Protein AF-A0A0V1EDZ5-F1 (afdb_monomer_lite)

Sequence (346 aa):
MLAKIRLAKPMSTDAEKAELGRLPKFALRDDRNITVYAGITNPVQVFNHECRACISGTTLTFSNDGKYFAFCDKKIFVYKCSKWRLHAAFDENEATNLFFSPKNSVLCTFKPYSTAVGVTSVESNLKLWSIVTGKLLCEWVQKNIVSWRPMWTADESIVARLVGSELCFFAPENLDRYVQKLTLPKLSSFSLSPGPAPFHVAVYTASSREKMASARLYNCSLNWPIDIIACKNFQADRVDFHWNKNGTAVLVMAILDVDPQNKSYYGSENLHLMTTCGVACNVPLDREGPIHSVDWHPGSKLFCVVYGYIPSKAALFDLKANRVFDFGCEPRNEVHFNRFGNYILS

Organism: Trichinella pseudospiralis (NCBI:txid6337)

pLDDT: mean 89.2, std 14.9, range [28.64, 98.75]

Structure (mmCIF, N/CA/C/O backbone):
data_AF-A0A0V1EDZ5-F1
#
_entry.id   AF-A0A0V1EDZ5-F1
#
loop_
_atom_site.group_PDB
_atom_site.id
_atom_site.type_symbol
_atom_site.label_atom_id
_atom_site.label_alt_id
_atom_site.label_comp_id
_atom_site.label_asym_id
_atom_site.label_entity_id
_atom_site.label_seq_id
_atom_site.pdbx_PDB_ins_code
_atom_site.Cartn_x
_atom_site.Cartn_y
_atom_site.Cartn_z
_atom_site.occupancy
_atom_site.B_iso_or_equiv
_atom_site.auth_seq_id
_atom_site.auth_comp_id
_atom_site.auth_asym_id
_atom_site.auth_atom_id
_atom_site.pdbx_PDB_model_num
ATOM 1 N N . MET A 1 1 ? -11.112 -50.232 -21.100 1.00 36.09 1 MET A N 1
ATOM 2 C CA . MET A 1 1 ? -11.788 -50.011 -19.804 1.00 36.09 1 MET A CA 1
ATOM 3 C C . MET A 1 1 ? -11.105 -48.825 -19.122 1.00 36.09 1 MET A C 1
ATOM 5 O O . MET A 1 1 ? -10.096 -49.008 -18.465 1.00 36.09 1 MET A O 1
ATOM 9 N N . LEU A 1 2 ? -11.561 -47.598 -19.388 1.00 28.64 2 LEU A N 1
ATOM 10 C CA . LEU A 1 2 ? -11.007 -46.359 -18.820 1.00 28.64 2 LEU A CA 1
ATOM 11 C C . LEU A 1 2 ? -12.193 -45.456 -18.468 1.00 28.64 2 LEU A C 1
ATOM 13 O O . LEU A 1 2 ? -12.881 -44.941 -19.349 1.00 28.64 2 LEU A O 1
ATOM 17 N N . ALA A 1 3 ? -12.488 -45.367 -17.173 1.00 31.09 3 ALA A N 1
ATOM 18 C CA . ALA A 1 3 ? -13.606 -44.611 -16.633 1.00 31.09 3 ALA A CA 1
ATOM 19 C C . ALA A 1 3 ? -13.293 -43.107 -16.653 1.00 31.09 3 ALA A C 1
ATOM 21 O O . ALA A 1 3 ? -12.297 -42.657 -16.090 1.00 31.09 3 ALA A O 1
ATOM 22 N N . LYS A 1 4 ? -14.165 -42.316 -17.290 1.00 30.81 4 LYS A N 1
ATOM 23 C CA . LYS A 1 4 ? -14.173 -40.852 -17.177 1.00 30.81 4 LYS A CA 1
ATOM 24 C C . LYS A 1 4 ? -14.614 -40.470 -15.762 1.00 30.81 4 LYS A C 1
ATOM 26 O O . LYS A 1 4 ? -15.798 -40.555 -15.445 1.00 30.81 4 LYS A O 1
ATOM 31 N N . ILE A 1 5 ? -13.684 -40.004 -14.935 1.00 32.62 5 ILE A N 1
ATOM 32 C CA . ILE A 1 5 ? -14.002 -39.336 -13.669 1.00 32.62 5 ILE A CA 1
ATOM 33 C C . ILE A 1 5 ? -14.545 -37.941 -14.013 1.00 32.62 5 ILE A C 1
ATOM 35 O O . ILE A 1 5 ? -13.795 -37.032 -14.367 1.00 32.62 5 ILE A O 1
ATOM 39 N N . ARG A 1 6 ? -15.872 -37.771 -13.958 1.00 30.45 6 ARG A N 1
ATOM 40 C CA . ARG A 1 6 ? -16.509 -36.447 -13.929 1.00 30.45 6 ARG A CA 1
ATOM 41 C C . ARG A 1 6 ? -16.280 -35.853 -12.539 1.00 30.45 6 ARG A C 1
ATOM 43 O O . ARG A 1 6 ? -16.886 -36.305 -11.575 1.00 30.45 6 ARG A O 1
ATOM 50 N N . LEU A 1 7 ? -15.429 -34.835 -12.448 1.00 33.25 7 LEU A N 1
ATOM 51 C CA . LEU A 1 7 ? -15.359 -33.966 -11.274 1.00 33.25 7 LEU A CA 1
ATOM 52 C C . LEU A 1 7 ? -16.703 -33.238 -11.134 1.00 33.25 7 LEU A C 1
ATOM 54 O O . LEU A 1 7 ? -17.071 -32.426 -11.986 1.00 33.25 7 LEU A O 1
ATOM 58 N N . ALA A 1 8 ? -17.456 -33.567 -10.087 1.00 31.64 8 ALA A N 1
ATOM 59 C CA . ALA A 1 8 ? -18.674 -32.857 -9.730 1.00 31.64 8 ALA A CA 1
ATOM 60 C C . ALA A 1 8 ? -18.318 -31.411 -9.347 1.00 31.64 8 ALA A C 1
ATOM 62 O O . ALA A 1 8 ? -17.529 -31.179 -8.432 1.00 31.64 8 ALA A O 1
ATOM 63 N N . LYS A 1 9 ? -18.900 -30.428 -10.045 1.00 38.62 9 LYS A N 1
ATOM 64 C CA . LYS A 1 9 ? -18.954 -29.051 -9.535 1.00 38.62 9 LYS A CA 1
ATOM 65 C C . LYS A 1 9 ? -19.785 -29.074 -8.248 1.00 38.62 9 LYS A C 1
ATOM 67 O O . LYS A 1 9 ? -20.887 -29.623 -8.294 1.00 38.62 9 LYS A O 1
ATOM 72 N N . PRO A 1 10 ? -19.333 -28.472 -7.137 1.00 38.78 10 PRO A N 1
ATOM 73 C CA . PRO A 1 10 ? -20.207 -28.288 -5.991 1.00 38.78 10 PRO A CA 1
ATOM 74 C C . PRO A 1 10 ? -21.334 -27.339 -6.416 1.00 38.78 10 PRO A C 1
ATOM 76 O O . PRO A 1 10 ? -21.101 -26.174 -6.738 1.00 38.78 10 PRO A O 1
ATOM 79 N N . MET A 1 11 ? -22.557 -27.863 -6.502 1.00 40.97 11 MET A N 1
ATOM 80 C CA . MET A 1 11 ? -23.759 -27.046 -6.619 1.00 40.97 11 MET A CA 1
ATOM 81 C C . MET A 1 11 ? -23.973 -26.386 -5.261 1.00 40.97 11 MET A C 1
ATOM 83 O O . MET A 1 11 ? -24.356 -27.064 -4.311 1.00 40.97 11 MET A O 1
ATOM 87 N N . SER A 1 12 ? -23.690 -25.084 -5.161 1.00 45.97 12 SER A N 1
ATOM 88 C CA . SER A 1 12 ? -24.044 -24.323 -3.962 1.00 45.97 12 SER A CA 1
ATOM 89 C C . SER A 1 12 ? -25.560 -24.386 -3.778 1.00 45.97 12 SER A C 1
ATOM 91 O O . SER A 1 12 ? -26.320 -24.253 -4.747 1.00 45.97 12 SER A O 1
ATOM 93 N N . THR A 1 13 ? -25.994 -24.599 -2.543 1.00 53.81 13 THR A N 1
ATOM 94 C CA . THR A 1 13 ? -27.420 -24.694 -2.206 1.00 53.81 13 THR A CA 1
ATOM 95 C C . THR A 1 13 ? -28.129 -23.355 -2.457 1.00 53.81 13 THR A C 1
ATOM 97 O O . THR A 1 13 ? -27.498 -22.294 -2.459 1.00 53.81 13 THR A O 1
ATOM 100 N N . ASP A 1 14 ? -29.447 -23.363 -2.671 1.00 47.81 14 ASP A N 1
ATOM 101 C CA . ASP A 1 14 ? -30.208 -22.121 -2.889 1.00 47.81 14 ASP A CA 1
ATOM 102 C C . ASP A 1 14 ? -30.197 -21.197 -1.655 1.00 47.81 14 ASP A C 1
ATOM 104 O O . ASP A 1 14 ? -30.279 -19.978 -1.795 1.00 47.81 14 ASP A O 1
ATOM 108 N N . ALA A 1 15 ? -29.972 -21.752 -0.459 1.00 45.69 15 ALA A N 1
ATOM 109 C CA . ALA A 1 15 ? -29.719 -20.990 0.764 1.00 45.69 15 ALA A CA 1
ATOM 110 C C . ALA A 1 15 ? -28.367 -20.248 0.728 1.00 45.69 15 ALA A C 1
ATOM 112 O O . ALA A 1 15 ? -28.310 -19.071 1.078 1.00 45.69 15 ALA A O 1
ATOM 113 N N . GLU A 1 16 ? -27.300 -20.887 0.233 1.00 47.25 16 GLU A N 1
ATOM 114 C CA . GLU A 1 16 ? -25.994 -20.243 0.013 1.00 47.25 16 GLU A CA 1
ATOM 115 C C . GLU A 1 16 ? -26.078 -19.124 -1.029 1.00 47.25 16 GLU A C 1
ATOM 117 O O . GLU A 1 16 ? -25.480 -18.065 -0.853 1.00 47.25 16 GLU A O 1
ATOM 122 N N . LYS A 1 17 ? -26.853 -19.316 -2.105 1.00 47.25 17 LYS A N 1
ATOM 123 C CA . LYS A 1 17 ? -27.087 -18.258 -3.103 1.00 47.25 17 LYS A CA 1
ATOM 124 C C . LYS A 1 17 ? -27.898 -17.096 -2.526 1.00 47.25 17 LYS A C 1
ATOM 126 O O . LYS A 1 17 ? -27.591 -15.943 -2.828 1.00 47.25 17 LYS A O 1
ATOM 131 N N . ALA A 1 18 ? -28.890 -17.382 -1.681 1.00 53.06 18 ALA A N 1
ATOM 132 C CA . ALA A 1 18 ? -29.673 -16.366 -0.983 1.00 53.06 18 ALA A CA 1
ATOM 133 C C . ALA A 1 18 ? -28.836 -15.579 0.046 1.00 53.06 18 ALA A C 1
ATOM 135 O O . ALA A 1 18 ? -29.010 -14.366 0.168 1.00 53.06 18 ALA A O 1
ATOM 136 N N . GLU A 1 19 ? -27.891 -16.226 0.741 1.00 53.00 19 GLU A N 1
ATOM 137 C CA . GLU A 1 19 ? -26.918 -15.544 1.607 1.00 53.00 19 GLU A CA 1
ATOM 138 C C . GLU A 1 19 ? -25.889 -14.731 0.805 1.00 53.00 19 GLU A C 1
ATOM 140 O O . GLU A 1 19 ? -25.622 -13.579 1.155 1.00 53.00 19 GLU A O 1
ATOM 145 N N . LEU A 1 20 ? -25.362 -15.258 -0.310 1.00 51.72 20 LEU A N 1
ATOM 146 C CA . LEU A 1 20 ? -24.456 -14.509 -1.195 1.00 51.72 20 LEU A CA 1
ATOM 147 C C . LEU A 1 20 ? -25.119 -13.262 -1.799 1.00 51.72 20 LEU A C 1
ATOM 149 O O . LEU A 1 20 ? -24.438 -12.259 -2.026 1.00 51.72 20 LEU A O 1
ATOM 153 N N . GLY A 1 21 ? -26.433 -13.310 -2.038 1.00 54.41 21 GLY A N 1
ATOM 154 C CA . GLY A 1 21 ? -27.238 -12.176 -2.498 1.00 54.41 21 GLY A CA 1
ATOM 155 C C . GLY A 1 21 ? -27.368 -11.038 -1.479 1.00 54.41 21 GLY A C 1
ATOM 156 O O . GLY A 1 21 ? -27.782 -9.948 -1.857 1.00 54.41 21 GLY A O 1
ATOM 157 N N . ARG A 1 22 ? -26.991 -11.262 -0.211 1.00 62.28 22 ARG A N 1
ATOM 158 C CA . ARG A 1 22 ? -27.044 -10.267 0.877 1.00 62.28 22 ARG A CA 1
ATOM 159 C C . ARG A 1 22 ? -25.674 -9.736 1.301 1.00 62.28 22 ARG A C 1
ATOM 161 O O . ARG A 1 22 ? -25.607 -8.861 2.163 1.00 62.28 22 ARG A O 1
ATOM 168 N N . LEU A 1 23 ? -24.587 -10.238 0.710 1.00 74.56 23 LEU A N 1
ATOM 169 C CA . LEU A 1 23 ? -23.249 -9.703 0.958 1.00 74.56 23 LEU A CA 1
ATOM 170 C C . LEU A 1 23 ? -23.091 -8.319 0.308 1.00 74.56 23 LEU A C 1
ATOM 172 O O . LEU A 1 23 ? -23.555 -8.129 -0.824 1.00 74.56 23 LEU A O 1
ATOM 176 N N . PRO A 1 24 ? -22.410 -7.371 0.981 1.00 82.25 24 PRO A N 1
ATOM 177 C CA . PRO A 1 24 ? -22.175 -6.043 0.433 1.00 82.25 24 PRO A CA 1
ATOM 178 C C . PRO A 1 24 ? -21.455 -6.131 -0.910 1.00 82.25 24 PRO A C 1
ATOM 180 O O . PRO A 1 24 ? -20.526 -6.924 -1.087 1.00 82.25 24 PRO A O 1
ATOM 183 N N . LYS A 1 25 ? -21.889 -5.299 -1.855 1.00 85.88 25 LYS A N 1
ATOM 184 C CA . LYS A 1 25 ? -21.205 -5.092 -3.136 1.00 85.88 25 LYS A CA 1
ATOM 185 C C . LYS A 1 25 ? -20.559 -3.723 -3.206 1.00 85.88 25 LYS A C 1
ATOM 18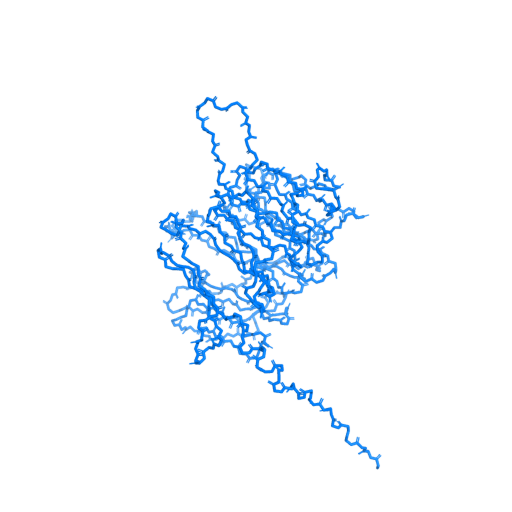7 O O . LYS A 1 25 ? -19.440 -3.623 -3.692 1.00 85.88 25 LYS A O 1
ATOM 192 N N . PHE A 1 26 ? -21.235 -2.703 -2.690 1.00 90.50 26 PHE A N 1
ATOM 193 C CA . PHE A 1 26 ? -20.710 -1.347 -2.622 1.00 90.50 26 PHE A CA 1
ATOM 194 C C . PHE A 1 26 ? -21.381 -0.567 -1.490 1.00 90.50 26 PHE A C 1
ATOM 196 O O . PHE A 1 26 ? -22.515 -0.864 -1.102 1.00 90.50 26 PHE A O 1
ATOM 203 N N . ALA A 1 27 ? -20.669 0.429 -0.968 1.00 92.69 27 ALA A N 1
ATOM 204 C CA . ALA A 1 27 ? -21.191 1.411 -0.027 1.00 92.69 27 ALA A CA 1
ATOM 205 C C . ALA A 1 27 ? -21.226 2.785 -0.692 1.00 92.69 27 ALA A C 1
ATOM 207 O O . ALA A 1 27 ? -20.355 3.102 -1.502 1.00 92.69 27 ALA A O 1
ATOM 208 N N . LEU A 1 28 ? -22.214 3.592 -0.322 1.00 91.56 28 LEU A N 1
ATOM 209 C CA . LEU A 1 28 ? -22.327 4.990 -0.704 1.00 91.56 28 LEU A CA 1
ATOM 210 C C . LEU A 1 28 ? -22.324 5.845 0.560 1.00 91.56 28 LEU A C 1
ATOM 212 O O . LEU A 1 28 ? -22.917 5.485 1.580 1.00 91.56 28 LEU A O 1
ATOM 216 N N . ARG A 1 29 ? -21.653 6.987 0.472 1.00 90.56 29 ARG A N 1
ATOM 217 C CA . ARG A 1 29 ? -21.644 8.015 1.506 1.00 90.56 29 ARG A CA 1
ATOM 218 C C . ARG A 1 29 ? -22.093 9.311 0.866 1.00 90.56 29 ARG A C 1
ATOM 220 O O . ARG A 1 29 ? -21.395 9.824 -0.007 1.00 90.56 29 ARG A O 1
ATOM 227 N N . ASP A 1 30 ? -23.239 9.804 1.304 1.00 88.69 30 ASP A N 1
ATOM 228 C CA . ASP A 1 30 ? -23.681 11.164 1.023 1.00 88.69 30 ASP A CA 1
ATOM 229 C C . ASP A 1 30 ? -23.407 12.060 2.245 1.00 88.69 30 ASP A C 1
ATOM 231 O O . ASP A 1 30 ? -22.803 11.625 3.230 1.00 88.69 30 ASP A O 1
ATOM 235 N N . ASP A 1 31 ? -23.811 13.326 2.184 1.00 86.12 31 ASP A N 1
ATOM 236 C CA . ASP A 1 31 ? -23.536 14.301 3.244 1.00 86.12 31 ASP A CA 1
ATOM 237 C C . ASP A 1 31 ? -24.181 13.944 4.594 1.00 86.12 31 ASP A C 1
ATOM 239 O O . ASP A 1 31 ? -23.759 14.457 5.630 1.00 86.12 31 ASP A O 1
ATOM 243 N N . ARG A 1 32 ? -25.202 13.078 4.610 1.00 88.19 32 ARG A N 1
ATOM 244 C CA . ARG A 1 32 ? -26.002 12.746 5.800 1.00 88.19 32 ARG A CA 1
ATOM 245 C C . ARG A 1 32 ? -26.109 11.255 6.084 1.00 88.19 32 ARG A C 1
ATOM 247 O O . ARG A 1 32 ? -26.472 10.896 7.199 1.00 88.19 32 ARG A O 1
ATOM 254 N N . ASN A 1 33 ? -25.825 10.385 5.123 1.00 92.00 33 ASN A N 1
ATOM 255 C CA . ASN A 1 33 ? -26.064 8.956 5.242 1.00 92.00 33 ASN A CA 1
ATOM 256 C C . ASN A 1 33 ? -24.882 8.133 4.754 1.00 92.00 33 ASN A C 1
ATOM 258 O O . ASN A 1 33 ? -24.210 8.442 3.768 1.00 92.00 33 ASN A O 1
ATOM 262 N N . ILE A 1 34 ? -24.712 7.001 5.425 1.00 93.94 34 ILE A N 1
ATOM 263 C CA . ILE A 1 34 ? -23.909 5.886 4.947 1.00 93.94 34 ILE A CA 1
ATOM 264 C C . ILE A 1 34 ? -24.874 4.757 4.612 1.00 93.94 34 ILE A C 1
ATOM 266 O O . ILE A 1 34 ? -25.548 4.222 5.493 1.00 93.94 34 ILE A O 1
ATOM 270 N N . THR A 1 35 ? -24.925 4.380 3.339 1.00 94.44 35 THR A N 1
ATOM 271 C CA . THR A 1 35 ? -25.774 3.293 2.845 1.00 94.44 35 THR A CA 1
ATOM 272 C C . THR A 1 35 ? -24.924 2.184 2.244 1.00 94.44 35 THR A C 1
ATOM 274 O O . THR A 1 35 ? -23.865 2.428 1.667 1.00 94.44 35 THR A O 1
ATOM 277 N N . VAL A 1 36 ? -25.368 0.934 2.387 1.00 94.19 36 VAL A N 1
ATOM 278 C CA . VAL A 1 36 ? -24.701 -0.215 1.758 1.00 94.19 36 VAL A CA 1
ATOM 279 C C . VAL A 1 36 ? -25.708 -1.041 0.988 1.00 94.19 36 VAL A C 1
ATOM 281 O O . VAL A 1 36 ? -26.820 -1.278 1.465 1.00 94.19 36 VAL A O 1
ATOM 284 N N . TYR A 1 37 ? -25.290 -1.503 -0.187 1.00 92.69 37 TYR A N 1
ATOM 285 C CA . TYR A 1 37 ? -26.116 -2.254 -1.116 1.00 92.69 37 TYR A CA 1
ATOM 286 C C . TYR A 1 37 ? -25.543 -3.647 -1.374 1.00 92.69 37 TYR A C 1
ATOM 288 O O . TYR A 1 37 ? -24.325 -3.845 -1.460 1.00 92.69 37 TYR A O 1
ATOM 296 N N . ALA A 1 38 ? -26.441 -4.618 -1.515 1.00 90.00 38 ALA A N 1
ATOM 297 C CA . ALA A 1 38 ? -26.140 -5.973 -1.955 1.00 90.00 38 ALA A CA 1
ATOM 298 C C . ALA A 1 38 ? -26.720 -6.219 -3.356 1.00 90.00 38 ALA A C 1
ATOM 300 O O . ALA A 1 38 ? -27.777 -5.697 -3.698 1.00 90.00 38 ALA A O 1
ATOM 301 N N . GLY A 1 39 ? -26.030 -7.028 -4.162 1.00 83.50 39 GLY A N 1
ATOM 302 C CA . GLY A 1 39 ? -26.355 -7.234 -5.579 1.00 83.50 39 GLY A CA 1
ATOM 303 C C . GLY A 1 39 ? -25.766 -6.164 -6.514 1.00 83.50 39 GLY A C 1
ATOM 304 O O . GLY A 1 39 ? -25.402 -5.076 -6.081 1.00 83.50 39 GLY A O 1
ATOM 305 N N . ILE A 1 40 ? -25.615 -6.516 -7.798 1.00 80.44 40 ILE A N 1
ATOM 306 C CA . ILE A 1 40 ? -25.077 -5.622 -8.847 1.00 80.44 40 ILE A CA 1
ATOM 307 C C . ILE A 1 40 ? -26.182 -5.235 -9.835 1.00 80.44 40 ILE A C 1
ATOM 309 O O . ILE A 1 40 ? -26.390 -4.058 -10.085 1.00 80.44 40 ILE A O 1
ATOM 313 N N . THR A 1 41 ? -26.915 -6.210 -10.381 1.00 84.75 41 THR A N 1
ATOM 314 C CA . THR A 1 41 ? -27.978 -5.964 -11.372 1.00 84.75 41 THR A CA 1
ATOM 315 C C . THR A 1 41 ? -29.243 -5.368 -10.766 1.00 84.75 41 THR A C 1
ATOM 317 O O . THR A 1 41 ? -29.842 -4.495 -11.374 1.00 84.75 41 THR A O 1
ATOM 320 N N . ASN A 1 42 ? -29.623 -5.807 -9.563 1.00 85.69 42 ASN A N 1
ATOM 321 C CA . ASN A 1 42 ? -30.742 -5.257 -8.796 1.00 85.69 42 ASN A CA 1
ATOM 322 C C . ASN A 1 42 ? -30.260 -4.942 -7.372 1.00 85.69 42 ASN A C 1
ATOM 324 O O . ASN A 1 42 ? -30.425 -5.783 -6.483 1.00 85.69 42 ASN A O 1
ATOM 328 N N . PRO A 1 43 ? -29.584 -3.799 -7.157 1.00 89.56 43 PRO A N 1
ATOM 329 C CA . PRO A 1 43 ? -29.045 -3.449 -5.852 1.00 89.56 43 PRO A CA 1
ATOM 330 C C . PRO A 1 43 ? -30.156 -3.265 -4.815 1.00 89.56 43 PRO A C 1
ATOM 332 O O . PRO A 1 43 ? -31.090 -2.494 -5.018 1.00 89.56 43 PRO A O 1
ATOM 335 N N . VAL A 1 44 ? -30.036 -3.951 -3.681 1.00 90.81 44 VAL A N 1
ATOM 336 C CA . VAL A 1 44 ? -30.939 -3.816 -2.533 1.00 90.81 44 VAL A CA 1
ATOM 337 C C . VAL A 1 44 ? -30.178 -3.160 -1.396 1.00 90.81 44 VAL A C 1
ATOM 339 O O . VAL A 1 44 ? -29.094 -3.618 -1.034 1.00 90.81 44 VAL A O 1
ATOM 342 N N . GLN A 1 45 ? -30.746 -2.105 -0.812 1.00 92.56 45 GLN A N 1
ATOM 343 C CA . GLN A 1 45 ? -30.172 -1.475 0.371 1.00 92.56 45 GLN A CA 1
ATOM 344 C C . GLN A 1 45 ? -30.256 -2.439 1.560 1.00 92.56 45 GLN A C 1
ATOM 346 O O . GLN A 1 45 ? -31.337 -2.876 1.952 1.00 92.56 45 GLN A O 1
ATOM 351 N N . VAL A 1 46 ? -29.104 -2.768 2.136 1.00 92.38 46 VAL A N 1
ATOM 352 C CA . VAL A 1 46 ? -28.966 -3.707 3.260 1.00 92.38 46 VAL A CA 1
ATOM 353 C C . VAL A 1 46 ? -28.512 -3.027 4.552 1.00 92.38 46 VAL A C 1
ATOM 355 O O . VAL A 1 46 ? -28.631 -3.615 5.624 1.00 92.38 46 VAL A O 1
ATOM 358 N N . PHE A 1 47 ? -28.034 -1.785 4.463 1.00 93.38 47 PHE A N 1
ATOM 359 C CA . PHE A 1 47 ? -27.626 -0.969 5.602 1.00 93.38 47 PHE A CA 1
ATOM 360 C C . PHE A 1 47 ? -27.928 0.505 5.348 1.00 93.38 47 PHE A C 1
ATOM 362 O O . PHE A 1 47 ? -27.773 0.981 4.221 1.00 93.38 47 PHE A O 1
ATOM 369 N N . ASN A 1 48 ? -28.313 1.213 6.407 1.00 93.81 48 ASN A N 1
ATOM 370 C CA . ASN A 1 48 ? -28.431 2.663 6.430 1.00 93.81 48 ASN A CA 1
ATOM 371 C C . ASN A 1 48 ? -28.062 3.188 7.817 1.00 93.81 48 ASN A C 1
ATOM 373 O O . ASN A 1 48 ? -28.550 2.665 8.820 1.00 93.81 48 ASN A O 1
ATOM 377 N N . HIS A 1 49 ? -27.245 4.233 7.859 1.00 92.31 49 HIS A N 1
ATOM 378 C CA . HIS A 1 49 ? -26.902 4.959 9.075 1.00 92.31 49 HIS A CA 1
ATOM 379 C C . HIS A 1 49 ? -26.928 6.457 8.799 1.00 92.31 49 HIS A C 1
ATOM 381 O O . HIS A 1 49 ? -26.183 6.938 7.944 1.00 92.31 49 HIS A O 1
ATOM 387 N N . GLU A 1 50 ? -27.749 7.187 9.554 1.00 91.94 50 GLU A N 1
ATOM 388 C CA . GLU A 1 50 ? -27.736 8.649 9.548 1.00 91.94 50 GLU A CA 1
ATOM 389 C C . GLU A 1 50 ? -26.468 9.132 10.267 1.00 91.94 50 GLU A C 1
ATOM 391 O O . GLU A 1 50 ? -26.289 8.976 11.477 1.00 91.94 50 GLU A O 1
ATOM 396 N N . CYS A 1 51 ? -25.553 9.676 9.483 1.00 85.44 51 CYS A N 1
ATOM 397 C CA . CYS A 1 51 ? -24.186 9.997 9.835 1.00 85.44 51 CYS A CA 1
ATOM 398 C C . CYS A 1 51 ? -24.034 11.513 9.955 1.00 85.44 51 CYS A C 1
ATOM 400 O O . CYS A 1 51 ? -24.072 12.238 8.961 1.00 85.44 51 CYS A O 1
ATOM 402 N N . ARG A 1 52 ? -23.833 12.010 11.178 1.00 77.50 52 ARG A N 1
ATOM 403 C CA . ARG A 1 52 ? -23.727 13.458 11.418 1.00 77.50 52 ARG A CA 1
ATOM 404 C C . ARG A 1 52 ? -22.353 13.997 11.037 1.00 77.50 52 ARG A C 1
ATOM 406 O O . ARG A 1 52 ? -22.257 15.123 10.560 1.00 77.50 52 ARG A O 1
ATOM 413 N N . ALA A 1 53 ? -21.311 13.187 11.203 1.00 78.69 53 ALA A N 1
ATOM 414 C CA . ALA A 1 53 ? -19.948 13.533 10.808 1.00 78.69 53 ALA A CA 1
ATOM 415 C C . ALA A 1 53 ? -19.705 13.465 9.282 1.00 78.69 53 ALA A C 1
ATOM 417 O O . ALA A 1 53 ? -18.628 13.833 8.804 1.00 78.69 53 ALA A O 1
ATOM 418 N N . CYS A 1 54 ? -20.693 13.038 8.484 1.00 75.25 54 CYS A N 1
ATOM 419 C CA . CYS A 1 54 ? -20.522 12.895 7.040 1.00 75.25 54 CYS A CA 1
ATOM 420 C C . CYS A 1 54 ? -20.332 14.242 6.328 1.00 75.25 54 CYS A C 1
ATOM 422 O O . CYS A 1 54 ? -19.514 14.320 5.409 1.00 75.25 54 CYS A O 1
ATOM 424 N N . ILE A 1 55 ? -20.948 15.312 6.838 1.00 69.19 55 ILE A N 1
ATOM 425 C CA . ILE A 1 55 ? -20.732 16.694 6.376 1.00 69.19 55 ILE A CA 1
ATOM 426 C C . ILE A 1 55 ? -19.256 17.100 6.523 1.00 69.19 55 ILE A C 1
ATOM 428 O O . ILE A 1 55 ? -18.702 17.774 5.662 1.00 69.19 55 ILE A O 1
ATOM 432 N N . SER A 1 56 ? -18.598 16.653 7.595 1.00 69.38 56 SER A N 1
ATOM 433 C CA . SER A 1 56 ? -17.185 16.934 7.879 1.00 69.38 56 SER A CA 1
ATOM 434 C C . SER A 1 56 ? -16.203 15.936 7.251 1.00 69.38 56 SER A C 1
ATOM 436 O O . SER A 1 56 ? -15.003 16.053 7.478 1.00 69.38 56 SER A O 1
ATOM 438 N N . GLY A 1 57 ? -16.680 14.964 6.464 1.00 70.62 57 GLY A N 1
ATOM 439 C CA . GLY A 1 57 ? -15.813 13.989 5.796 1.00 70.62 57 GLY A CA 1
ATOM 440 C C . GLY A 1 57 ? -15.544 12.709 6.594 1.00 70.62 57 GLY A C 1
ATOM 441 O O . GLY A 1 57 ? -14.398 12.276 6.681 1.00 70.62 57 GLY A O 1
ATOM 442 N N . THR A 1 58 ? -16.586 12.077 7.151 1.00 79.19 58 THR A N 1
ATOM 443 C CA . THR A 1 58 ? -16.490 10.741 7.771 1.00 79.19 58 THR A CA 1
ATOM 444 C C . THR A 1 58 ? -15.691 9.753 6.925 1.00 79.19 58 THR A C 1
ATOM 446 O O . THR A 1 58 ? -16.011 9.491 5.763 1.00 79.19 58 THR A O 1
ATOM 449 N N . THR A 1 59 ? -14.704 9.137 7.567 1.00 89.25 59 THR A N 1
ATOM 450 C CA . THR A 1 59 ? -13.937 8.024 7.017 1.00 89.25 59 THR A CA 1
ATOM 451 C C . THR A 1 59 ? -14.686 6.704 7.193 1.00 89.25 59 THR A C 1
ATOM 453 O O . THR A 1 59 ? -15.305 6.456 8.233 1.00 89.25 59 THR A O 1
ATOM 456 N N . LEU A 1 60 ? -14.645 5.853 6.170 1.00 94.44 60 LEU A N 1
ATOM 457 C CA . LEU A 1 60 ? -15.253 4.524 6.166 1.00 94.44 60 LEU A CA 1
ATOM 458 C C . LEU A 1 60 ? -14.372 3.542 5.402 1.00 94.44 60 LEU A C 1
ATOM 460 O O . LEU A 1 60 ? -13.616 3.936 4.516 1.00 94.44 60 LEU A O 1
ATOM 464 N N . THR A 1 61 ? -14.468 2.258 5.732 1.00 95.56 61 THR A N 1
ATOM 465 C CA . THR A 1 61 ? -13.712 1.209 5.047 1.00 95.56 61 THR A CA 1
ATOM 466 C C . THR A 1 61 ? -14.356 -0.167 5.215 1.00 95.56 61 THR A C 1
ATOM 468 O O . THR A 1 61 ? -14.988 -0.459 6.235 1.00 95.56 61 THR A O 1
ATOM 471 N N . PHE A 1 62 ? -14.175 -1.031 4.217 1.00 95.75 62 PHE A N 1
ATOM 472 C CA . PHE A 1 62 ? -14.440 -2.462 4.348 1.00 95.75 62 PHE A CA 1
ATOM 473 C C . PHE A 1 62 ? -13.176 -3.189 4.803 1.00 95.75 62 PHE A C 1
ATOM 475 O O . PHE A 1 62 ? -12.055 -2.801 4.479 1.00 95.75 62 PHE A O 1
ATOM 482 N N . SER A 1 63 ? -13.362 -4.287 5.525 1.00 95.50 63 SER A N 1
ATOM 483 C CA . SER A 1 63 ? -12.293 -5.249 5.761 1.00 95.50 63 SER A CA 1
ATOM 484 C C . SER A 1 63 ? -11.872 -5.929 4.452 1.00 95.50 63 SER A C 1
ATOM 486 O O . SER A 1 63 ? -12.654 -5.988 3.502 1.00 95.50 63 SER A O 1
ATOM 488 N N . ASN A 1 64 ? -10.657 -6.480 4.385 1.00 90.38 64 ASN A N 1
ATOM 489 C CA . ASN A 1 64 ? -10.094 -7.001 3.126 1.00 90.38 64 ASN A CA 1
ATOM 490 C C . ASN A 1 64 ? -10.914 -8.148 2.504 1.00 90.38 64 ASN A C 1
ATOM 492 O O . ASN A 1 64 ? -10.901 -8.353 1.293 1.00 90.38 64 ASN A O 1
ATOM 496 N N . ASP A 1 65 ? -11.626 -8.905 3.338 1.00 91.25 65 ASP A N 1
ATOM 497 C CA . ASP A 1 65 ? -12.531 -9.994 2.954 1.00 91.25 65 ASP A CA 1
ATOM 498 C C . ASP A 1 65 ? -14.011 -9.560 2.869 1.00 91.25 65 ASP A C 1
ATOM 500 O O . ASP A 1 65 ? -14.883 -10.394 2.624 1.00 91.25 65 ASP A O 1
ATOM 504 N N . GLY A 1 66 ? -14.315 -8.280 3.111 1.00 92.06 66 GLY A N 1
ATOM 505 C CA . GLY A 1 66 ? -15.671 -7.726 3.144 1.00 92.06 66 GLY A CA 1
ATOM 506 C C . GLY A 1 66 ? -16.529 -8.174 4.335 1.00 92.06 66 GLY A C 1
ATOM 507 O O . GLY A 1 66 ? -17.728 -7.890 4.364 1.00 92.06 66 GLY A O 1
ATOM 508 N N . LYS A 1 67 ? -15.960 -8.879 5.322 1.00 92.62 67 LYS A N 1
ATOM 509 C CA . LYS A 1 67 ? -16.676 -9.389 6.503 1.00 92.62 67 LYS A CA 1
ATOM 510 C C . LYS A 1 67 ? -17.129 -8.287 7.458 1.00 92.62 67 LYS A C 1
ATOM 512 O O . LYS A 1 67 ? -18.173 -8.441 8.102 1.00 92.62 67 LYS A O 1
ATOM 517 N N . TYR A 1 68 ? -16.354 -7.213 7.561 1.00 95.94 68 TYR A N 1
ATOM 518 C CA . TYR A 1 68 ? -16.636 -6.069 8.414 1.00 95.94 68 TYR A CA 1
ATOM 519 C C . TYR A 1 68 ? -16.704 -4.777 7.605 1.00 95.94 68 TYR A C 1
ATOM 521 O O . TYR A 1 68 ? -16.020 -4.612 6.595 1.00 95.94 68 TYR A O 1
ATOM 529 N N . PHE A 1 69 ? -17.519 -3.854 8.095 1.00 96.56 69 PHE A N 1
ATOM 530 C CA . PHE A 1 69 ? -17.637 -2.493 7.599 1.00 96.56 69 PHE A CA 1
ATOM 531 C C . PHE A 1 69 ? -17.456 -1.543 8.777 1.00 96.56 69 PHE A C 1
ATOM 533 O O . PHE A 1 69 ? -18.139 -1.700 9.791 1.00 96.56 69 PHE A O 1
ATOM 540 N N . ALA A 1 70 ? -16.522 -0.601 8.670 1.00 96.81 70 ALA A N 1
ATOM 541 C CA . ALA A 1 70 ? -16.224 0.355 9.727 1.00 96.81 70 ALA A CA 1
ATOM 542 C C . ALA A 1 70 ? -16.355 1.794 9.244 1.00 96.81 70 ALA A C 1
ATOM 544 O O . ALA A 1 70 ? -16.026 2.091 8.097 1.00 96.81 70 ALA A O 1
ATOM 545 N N . PHE A 1 71 ? -16.795 2.683 10.130 1.00 95.69 71 PHE A N 1
ATOM 546 C CA . PHE A 1 71 ? -16.845 4.120 9.873 1.00 95.69 71 PHE A CA 1
ATOM 547 C C . PHE A 1 71 ? -16.719 4.934 11.165 1.00 95.69 71 PHE A C 1
ATOM 549 O O . PHE A 1 71 ? -16.995 4.428 12.256 1.00 95.69 71 PHE A O 1
ATOM 556 N N . CYS A 1 72 ? -16.298 6.192 11.025 1.00 94.25 72 CYS A N 1
ATOM 557 C CA . CYS A 1 72 ? -16.146 7.156 12.117 1.00 94.25 72 CYS A CA 1
ATOM 558 C C . CYS A 1 72 ? -17.308 8.166 12.143 1.00 94.25 72 CYS A C 1
ATOM 560 O O . CYS A 1 72 ? -17.502 8.923 11.194 1.00 94.25 72 CYS A O 1
ATOM 562 N N . ASP A 1 73 ? -18.080 8.190 13.228 1.00 92.38 73 ASP A N 1
ATOM 563 C CA . ASP A 1 73 ? -19.098 9.221 13.489 1.00 92.38 73 ASP A CA 1
ATOM 564 C C . ASP A 1 73 ? -18.908 9.771 14.911 1.00 92.38 73 ASP A C 1
ATOM 566 O O . ASP A 1 73 ? -17.862 10.331 15.217 1.00 92.38 73 ASP A O 1
ATOM 570 N N . LYS A 1 74 ? -19.852 9.560 15.838 1.00 91.25 74 LYS A N 1
ATOM 571 C CA . LYS A 1 74 ? -19.643 9.896 17.263 1.00 91.25 74 LYS A CA 1
ATOM 572 C C . LYS A 1 74 ? -18.634 8.988 17.968 1.00 91.25 74 LYS A C 1
ATOM 574 O O . LYS A 1 74 ? -18.228 9.285 19.085 1.00 91.25 74 LYS A O 1
ATOM 579 N N . LYS A 1 75 ? -18.361 7.840 17.355 1.00 94.31 75 LYS A N 1
ATOM 580 C CA . LYS A 1 75 ? -17.462 6.757 17.752 1.00 94.31 75 LYS A CA 1
ATOM 581 C C . LYS A 1 75 ? -17.024 6.049 16.470 1.00 94.31 75 LYS A C 1
ATOM 583 O O . LYS A 1 75 ? -17.634 6.258 15.413 1.00 94.31 75 LYS A O 1
ATOM 588 N N . ILE A 1 76 ? -16.063 5.139 16.566 1.00 96.06 76 ILE A N 1
ATOM 589 C CA . ILE A 1 76 ? -15.841 4.163 15.502 1.00 96.06 76 ILE A CA 1
ATOM 590 C C . ILE A 1 76 ? -16.852 3.050 15.671 1.00 96.06 76 ILE A C 1
ATOM 592 O O . ILE A 1 76 ? -16.869 2.387 16.707 1.00 96.06 76 ILE A O 1
ATOM 596 N N . PHE A 1 77 ? -17.660 2.816 14.646 1.00 96.44 77 PHE A N 1
ATOM 597 C CA . PHE A 1 77 ? -18.572 1.683 14.601 1.00 96.44 77 PHE A CA 1
ATOM 598 C C . PHE A 1 77 ? -18.037 0.632 13.644 1.00 96.44 77 PHE A C 1
ATOM 600 O O . PHE A 1 77 ? -17.629 0.955 12.533 1.00 96.44 77 PHE A O 1
ATOM 607 N N . VAL A 1 78 ? -18.079 -0.631 14.062 1.00 97.38 78 VAL A N 1
ATOM 608 C CA . VAL A 1 78 ? -17.736 -1.784 13.228 1.00 97.38 78 VAL A CA 1
ATOM 609 C C . VAL A 1 78 ? -18.947 -2.696 13.153 1.00 97.38 78 VAL A C 1
ATOM 611 O O . VAL A 1 78 ? -19.399 -3.219 14.169 1.00 97.38 78 VAL A O 1
ATOM 614 N N . TYR A 1 79 ? -19.458 -2.918 11.949 1.00 96.19 79 TYR A N 1
ATOM 615 C CA . TYR A 1 79 ? -20.581 -3.805 11.673 1.00 96.19 79 TYR A CA 1
ATOM 616 C C . TYR A 1 79 ? -20.108 -5.082 10.991 1.00 96.19 79 TYR A C 1
ATOM 618 O O . TYR A 1 79 ? -19.226 -5.060 10.135 1.00 96.19 79 TYR A O 1
ATOM 626 N N . LYS A 1 80 ? -20.731 -6.211 11.337 1.00 94.38 80 LYS A N 1
ATOM 627 C CA . LYS A 1 80 ? -20.550 -7.472 10.614 1.00 94.38 80 LYS A CA 1
ATOM 628 C C . LYS A 1 80 ? -21.491 -7.512 9.413 1.00 94.38 80 LYS A C 1
ATOM 630 O O . LYS A 1 80 ? -22.709 -7.577 9.588 1.00 94.38 80 LYS A O 1
ATOM 635 N N . CYS A 1 81 ? -20.931 -7.550 8.209 1.00 92.44 81 CYS A N 1
ATOM 636 C CA . CYS A 1 81 ? -21.663 -7.386 6.951 1.00 92.44 81 CYS A CA 1
ATOM 637 C C . CYS A 1 81 ? -22.688 -8.491 6.662 1.00 92.44 81 CYS A C 1
ATOM 639 O O . CYS A 1 81 ? -23.659 -8.254 5.956 1.00 92.44 81 CYS A O 1
ATOM 641 N N . SER A 1 82 ? -22.519 -9.698 7.215 1.00 88.81 82 SER A N 1
ATOM 642 C CA . SER A 1 82 ? -23.442 -10.810 6.936 1.00 88.81 82 SER A CA 1
ATOM 643 C C . SER A 1 82 ? -24.854 -10.597 7.493 1.00 88.81 82 SER A C 1
ATOM 645 O O . SER A 1 82 ? -25.816 -11.138 6.957 1.00 88.81 82 SER A O 1
ATOM 647 N N . LYS A 1 83 ? -24.985 -9.844 8.594 1.00 86.62 83 LYS A N 1
ATOM 648 C CA . LYS A 1 83 ? -26.272 -9.566 9.261 1.00 86.62 83 LYS A CA 1
ATOM 649 C C . LYS A 1 83 ? -26.469 -8.091 9.610 1.00 86.62 83 LYS A C 1
ATOM 651 O O . LYS A 1 83 ? -27.441 -7.777 10.287 1.00 86.62 83 LYS A O 1
ATOM 656 N N . TRP A 1 84 ? -25.530 -7.226 9.228 1.00 90.44 84 TRP A N 1
ATOM 657 C CA . TRP A 1 84 ? -25.510 -5.802 9.573 1.00 90.44 84 TRP A CA 1
ATOM 658 C C . TRP A 1 84 ? -25.724 -5.527 11.063 1.00 90.44 84 TRP A C 1
ATOM 660 O O . TRP A 1 84 ? -26.420 -4.601 11.462 1.00 90.44 84 TRP A O 1
ATOM 670 N N . ARG A 1 85 ? -25.106 -6.358 11.909 1.00 92.56 85 ARG A N 1
ATOM 671 C CA . ARG A 1 85 ? -25.134 -6.188 13.366 1.00 92.56 85 ARG A CA 1
ATOM 672 C C . ARG A 1 85 ? -23.883 -5.469 13.829 1.00 92.56 85 ARG A C 1
ATOM 674 O O . ARG A 1 85 ? -22.796 -5.764 13.327 1.00 92.56 85 ARG A O 1
ATOM 681 N N . LEU A 1 86 ? -24.052 -4.577 14.801 1.00 95.50 86 LEU A N 1
ATOM 682 C CA . LEU A 1 86 ? -22.934 -3.940 15.479 1.00 95.50 86 LEU A CA 1
ATOM 683 C C . LEU A 1 86 ? -22.053 -5.031 16.102 1.00 95.50 86 LEU A C 1
ATOM 685 O O . LEU A 1 86 ? -22.533 -5.865 16.868 1.00 95.50 86 LEU A O 1
ATOM 689 N N . HIS A 1 87 ? -20.785 -5.050 15.704 1.00 96.31 87 HIS A N 1
ATOM 690 C CA . HIS A 1 87 ? -19.769 -5.992 16.169 1.00 96.31 87 HIS A CA 1
ATOM 691 C C . HIS A 1 87 ? -18.904 -5.361 17.259 1.00 96.31 87 HIS A C 1
ATOM 693 O O . HIS A 1 87 ? -18.678 -5.980 18.292 1.00 96.31 87 HIS A O 1
ATOM 699 N N . ALA A 1 88 ? -18.454 -4.123 17.045 1.00 96.69 88 ALA A N 1
ATOM 700 C CA . ALA A 1 88 ? -17.680 -3.363 18.020 1.00 96.69 88 ALA A CA 1
ATOM 701 C C . ALA A 1 88 ? -17.955 -1.861 17.890 1.00 96.69 88 ALA A C 1
ATOM 703 O O . ALA A 1 88 ? -18.316 -1.378 16.813 1.00 96.69 88 ALA A O 1
ATOM 704 N N . ALA A 1 89 ? -17.754 -1.134 18.987 1.00 96.75 89 ALA A N 1
ATOM 705 C CA . ALA A 1 89 ? -17.722 0.320 19.002 1.00 96.75 89 ALA A CA 1
ATOM 706 C C . ALA A 1 89 ? -16.524 0.790 19.836 1.00 96.75 89 ALA A C 1
ATOM 708 O O . ALA A 1 89 ? -16.354 0.325 20.963 1.00 96.75 89 ALA A O 1
ATOM 709 N N . PHE A 1 90 ? -15.711 1.696 19.294 1.00 96.50 90 PHE A N 1
ATOM 710 C CA . PHE A 1 90 ? -14.524 2.229 19.971 1.00 96.50 90 PHE A CA 1
ATOM 711 C C . PHE A 1 90 ? -14.707 3.711 20.278 1.00 96.50 90 PHE A C 1
ATOM 713 O O . PHE A 1 90 ? -15.260 4.449 19.462 1.00 96.50 90 PHE A O 1
ATOM 720 N N . ASP A 1 91 ? -14.256 4.136 21.458 1.00 93.62 91 ASP A N 1
ATOM 721 C CA . ASP A 1 91 ? -14.380 5.517 21.930 1.00 93.62 91 ASP A CA 1
ATOM 722 C C . ASP A 1 91 ? -13.332 6.422 21.262 1.00 93.62 91 ASP A C 1
ATOM 724 O O . ASP A 1 91 ? -12.317 6.794 21.841 1.00 93.62 91 ASP A O 1
ATOM 728 N N . GLU A 1 92 ? -13.554 6.676 19.977 1.00 90.81 92 GLU A N 1
ATOM 729 C CA . GLU A 1 92 ? -12.721 7.489 19.097 1.00 90.81 92 GLU A CA 1
ATOM 730 C C . GLU A 1 92 ? -13.628 8.108 18.029 1.00 90.81 92 GLU A C 1
ATOM 732 O O . GLU A 1 92 ? -14.376 7.393 17.363 1.00 90.81 92 GLU A O 1
ATOM 737 N N . ASN A 1 93 ? -13.598 9.428 17.891 1.00 91.00 93 ASN A N 1
ATOM 738 C CA . ASN A 1 93 ? -14.519 10.199 17.051 1.00 91.00 93 ASN A CA 1
ATOM 739 C C . ASN A 1 93 ? -13.809 11.212 16.143 1.00 91.00 93 ASN A C 1
ATOM 741 O O . ASN A 1 93 ? -14.466 11.924 15.390 1.00 91.00 93 ASN A O 1
ATOM 745 N N . GLU A 1 94 ? -12.478 11.261 16.186 1.00 90.38 94 GLU A N 1
ATOM 746 C CA . GLU A 1 94 ? -11.664 12.187 15.396 1.00 90.38 94 GLU A CA 1
ATOM 747 C C . GLU A 1 94 ? -10.840 11.463 14.325 1.00 90.38 94 GLU A C 1
ATOM 749 O O . GLU A 1 94 ? -10.025 12.078 13.635 1.00 90.38 94 GLU A O 1
ATOM 754 N N . ALA A 1 95 ? -11.024 10.148 14.166 1.00 92.31 95 ALA A N 1
ATOM 755 C CA . ALA A 1 95 ? -10.293 9.393 13.161 1.00 92.31 95 ALA A CA 1
ATOM 756 C C . ALA A 1 95 ? -10.652 9.873 11.747 1.00 92.31 95 ALA A C 1
ATOM 758 O O . ALA A 1 95 ? -11.815 9.853 11.342 1.00 92.31 95 ALA A O 1
ATOM 759 N N . THR A 1 96 ? -9.628 10.224 10.975 1.00 92.44 96 THR A N 1
ATOM 760 C CA . THR A 1 96 ? -9.712 10.578 9.551 1.00 92.44 96 THR A CA 1
ATOM 761 C C . THR A 1 96 ? -9.387 9.399 8.647 1.00 92.44 96 THR A C 1
ATOM 763 O O . THR A 1 96 ? -9.755 9.382 7.472 1.00 92.44 96 THR A O 1
ATOM 766 N N . ASN A 1 97 ? -8.704 8.383 9.176 1.00 94.00 97 ASN A N 1
ATOM 767 C CA . ASN A 1 97 ? -8.343 7.191 8.426 1.00 94.00 97 ASN A CA 1
ATOM 768 C C . ASN A 1 97 ? -8.595 5.925 9.240 1.00 94.00 97 ASN A C 1
ATOM 770 O O . ASN A 1 97 ? -8.327 5.869 10.442 1.00 94.00 97 ASN A O 1
ATOM 774 N N . LEU A 1 98 ? -9.072 4.897 8.537 1.00 96.00 98 LEU A N 1
ATOM 775 C CA . LEU A 1 98 ? -9.330 3.564 9.064 1.00 96.00 98 LEU A CA 1
ATOM 776 C C . LEU A 1 98 ? -8.621 2.524 8.207 1.00 96.00 98 LEU A C 1
ATOM 778 O O . LEU A 1 98 ? -8.607 2.623 6.979 1.00 96.00 98 LEU A O 1
ATOM 782 N N . PHE A 1 99 ? -8.058 1.505 8.849 1.00 95.88 99 PHE A N 1
ATOM 783 C CA . PHE A 1 99 ? -7.423 0.405 8.136 1.00 95.88 99 PHE A CA 1
ATOM 784 C C . PHE A 1 99 ? -7.542 -0.917 8.901 1.00 95.88 99 PHE A C 1
ATOM 786 O O . PHE A 1 99 ? -7.170 -0.987 10.067 1.00 95.88 99 PHE A O 1
ATOM 793 N N . PHE A 1 100 ? -8.032 -1.969 8.245 1.00 97.38 100 PHE A N 1
ATOM 794 C CA . PHE A 1 100 ? -8.071 -3.319 8.811 1.00 97.38 100 PHE A CA 1
ATOM 795 C C . PHE A 1 100 ? -6.795 -4.090 8.493 1.00 97.38 100 PHE A C 1
ATOM 797 O O . PHE A 1 100 ? -6.358 -4.127 7.344 1.00 97.38 100 PHE A O 1
ATOM 804 N N . SER A 1 101 ? -6.246 -4.783 9.485 1.00 96.88 101 SER A N 1
ATOM 805 C CA . SER A 1 101 ? -5.155 -5.731 9.270 1.00 96.88 101 SER A CA 1
ATOM 806 C C . SER A 1 101 ? -5.582 -6.891 8.332 1.00 96.88 101 SER A C 1
ATOM 808 O O . SER A 1 101 ? -6.778 -7.145 8.176 1.00 96.88 101 SER A O 1
ATOM 810 N N . PRO A 1 102 ? -4.648 -7.605 7.669 1.00 95.69 102 PRO A N 1
ATOM 811 C CA . PRO A 1 102 ? -4.935 -8.618 6.644 1.00 95.69 102 PRO A CA 1
ATOM 812 C C . PRO A 1 102 ? -5.983 -9.690 6.977 1.00 95.69 102 PRO A C 1
ATOM 814 O O . PRO A 1 102 ? -6.765 -10.051 6.098 1.00 95.69 102 PRO A O 1
ATOM 817 N N . LYS A 1 103 ? -6.020 -10.187 8.218 1.00 95.75 103 LYS A N 1
ATOM 818 C CA . LYS A 1 103 ? -7.006 -11.157 8.732 1.00 95.75 103 LYS A CA 1
ATOM 819 C C . LYS A 1 103 ? -8.104 -10.496 9.569 1.00 95.75 103 LYS A C 1
ATOM 821 O O . LYS A 1 103 ? -8.914 -11.188 10.190 1.00 95.75 103 LYS A O 1
ATOM 826 N N . ASN A 1 104 ? -8.156 -9.167 9.573 1.00 95.75 104 ASN A N 1
ATOM 827 C CA . ASN A 1 104 ? -9.139 -8.351 10.277 1.00 95.75 104 ASN A CA 1
ATOM 828 C C . ASN A 1 104 ? -9.147 -8.582 11.796 1.00 95.75 104 ASN A C 1
ATOM 830 O O . ASN A 1 104 ? -10.203 -8.507 12.431 1.00 95.75 104 ASN A O 1
ATOM 834 N N . SER A 1 105 ? -7.993 -8.915 12.379 1.00 96.06 105 SER A N 1
ATOM 835 C CA . SER A 1 105 ? -7.837 -9.053 13.831 1.00 96.06 105 SER A CA 1
ATOM 836 C C . SER A 1 105 ? -7.662 -7.695 14.520 1.00 96.06 105 SER A C 1
ATOM 838 O O . SER A 1 105 ? -8.069 -7.537 15.676 1.00 96.06 105 SER A O 1
ATOM 840 N N . VAL A 1 106 ? -7.128 -6.709 13.791 1.00 97.19 106 VAL A N 1
ATOM 841 C CA . VAL A 1 106 ? -6.849 -5.350 14.254 1.00 97.19 106 VAL A CA 1
ATOM 842 C C . VAL A 1 106 ? -7.499 -4.324 13.324 1.00 97.19 106 VAL A C 1
ATOM 844 O O . VAL A 1 106 ? -7.498 -4.470 12.101 1.00 97.19 106 VAL A O 1
ATOM 847 N N . LEU A 1 107 ? -8.035 -3.260 13.915 1.00 97.75 107 LEU A N 1
ATOM 848 C CA . LEU A 1 107 ? -8.429 -2.036 13.225 1.00 97.75 107 LEU A CA 1
ATOM 849 C C . LEU A 1 107 ? -7.512 -0.901 13.672 1.00 97.75 107 LEU A C 1
ATOM 851 O O . LEU A 1 107 ? -7.358 -0.655 14.864 1.00 97.75 107 LEU A O 1
ATOM 855 N N . CYS A 1 108 ? -6.917 -0.200 12.718 1.00 97.00 108 CYS A N 1
ATOM 856 C CA . CYS A 1 108 ? -6.170 1.025 12.954 1.00 97.00 108 CYS A CA 1
ATOM 857 C C . CYS A 1 108 ? -7.074 2.230 12.776 1.00 97.00 108 CYS A C 1
ATOM 859 O O . CYS A 1 108 ? -7.802 2.318 11.784 1.00 97.00 108 CYS A O 1
ATOM 861 N N . THR A 1 109 ? -6.947 3.184 13.687 1.00 96.12 109 THR A N 1
ATOM 862 C CA . THR A 1 109 ? -7.533 4.516 13.563 1.00 96.12 109 THR A CA 1
ATOM 863 C C . THR A 1 109 ? -6.415 5.540 13.592 1.00 96.12 109 THR A C 1
ATOM 865 O O . THR A 1 109 ? -5.500 5.432 14.411 1.00 96.12 109 THR A O 1
ATOM 868 N N . PHE A 1 110 ? -6.494 6.540 12.724 1.00 94.75 110 PHE A N 1
ATOM 869 C CA . PHE A 1 110 ? -5.533 7.632 12.696 1.00 94.75 110 PHE A CA 1
ATOM 870 C C . PHE A 1 110 ? -6.229 8.978 12.574 1.00 94.75 110 PHE A C 1
ATOM 872 O O . PHE A 1 110 ? -7.190 9.100 11.814 1.00 94.75 110 PHE A O 1
ATOM 879 N N . LYS A 1 111 ? -5.707 9.969 13.301 1.00 91.44 111 LYS A N 1
ATOM 880 C CA . LYS A 1 111 ? -6.009 11.393 13.130 1.00 91.44 111 LYS A CA 1
ATOM 881 C C . LYS A 1 111 ? -4.718 12.164 12.813 1.00 91.44 111 LYS A C 1
ATOM 883 O O . LYS A 1 111 ? -3.651 11.770 13.302 1.00 91.44 111 LYS A O 1
ATOM 888 N N . PRO A 1 112 ? -4.749 13.241 12.004 1.00 86.44 112 PRO A N 1
ATOM 889 C CA . PRO A 1 112 ? -3.546 13.995 11.682 1.00 86.44 112 PRO A CA 1
ATOM 890 C C . PRO A 1 112 ? -2.916 14.556 12.954 1.00 86.44 112 PRO A C 1
ATOM 892 O O . PRO A 1 112 ? -3.606 14.996 13.872 1.00 86.44 112 PRO A O 1
ATOM 895 N N . TYR A 1 113 ? -1.589 14.515 13.014 1.00 81.38 113 TYR A N 1
ATOM 896 C CA . TYR A 1 113 ? -0.855 15.026 14.161 1.00 81.38 113 TYR A CA 1
ATOM 897 C C . TYR A 1 113 ? -1.042 16.546 14.261 1.00 81.38 113 TYR A C 1
ATOM 899 O O . TYR A 1 113 ? -0.661 17.276 13.347 1.00 81.38 113 TYR A O 1
ATOM 907 N N . SER A 1 114 ? -1.610 17.017 15.370 1.00 74.06 114 SER A N 1
ATOM 908 C CA . SER A 1 114 ? -1.787 18.440 15.659 1.00 74.06 114 SER A CA 1
ATOM 909 C C . SER A 1 114 ? -0.983 18.813 16.898 1.00 74.06 114 SER A C 1
ATOM 911 O O . SER A 1 114 ? -1.073 18.149 17.929 1.00 74.06 114 SER A O 1
ATOM 913 N N . THR A 1 115 ? -0.193 19.880 16.808 1.00 65.88 115 THR A N 1
ATOM 914 C CA . THR A 1 115 ? 0.419 20.525 17.975 1.00 65.88 115 THR A CA 1
ATOM 915 C C . THR A 1 115 ? -0.377 21.780 18.285 1.00 65.88 115 THR A C 1
ATOM 917 O O . THR A 1 115 ? -0.097 22.844 17.730 1.00 65.88 115 THR A O 1
ATOM 920 N N . ALA A 1 116 ? -1.392 21.670 19.140 1.00 60.44 116 ALA A N 1
ATOM 921 C CA . ALA A 1 116 ? -2.059 22.856 19.656 1.00 60.44 116 ALA A CA 1
ATOM 922 C C . ALA A 1 116 ? -1.055 23.696 20.466 1.00 60.44 116 ALA A C 1
ATOM 924 O O . ALA A 1 116 ? -0.282 23.166 21.271 1.00 60.44 116 ALA A O 1
ATOM 925 N N . VAL A 1 117 ? -1.052 25.013 20.243 1.00 55.19 117 VAL A N 1
ATOM 926 C CA . VAL A 1 117 ? -0.197 25.951 20.983 1.00 55.19 117 VAL A CA 1
ATOM 927 C C . VAL A 1 117 ? -0.569 25.877 22.468 1.00 55.19 117 VAL A C 1
ATOM 929 O O . VAL A 1 117 ? -1.707 26.153 22.830 1.00 55.19 117 VAL A O 1
ATOM 932 N N . GLY A 1 118 ? 0.384 25.489 23.322 1.00 58.41 118 GLY A N 1
ATOM 933 C CA . GLY A 1 118 ? 0.200 25.403 24.778 1.00 58.41 118 GLY A CA 1
ATOM 934 C C . GLY A 1 118 ? -0.064 24.001 25.344 1.00 58.41 118 GLY A C 1
ATOM 935 O O . GLY A 1 118 ? -0.089 23.857 26.564 1.00 58.41 118 GLY A O 1
ATOM 936 N N . VAL A 1 119 ? -0.200 22.962 24.509 1.00 58.28 119 VAL A N 1
ATOM 937 C CA . VAL A 1 119 ? -0.325 21.568 24.977 1.00 58.28 119 VAL A CA 1
ATOM 938 C C . VAL A 1 119 ? 1.058 20.915 25.039 1.00 58.28 119 VAL A C 1
ATOM 940 O O . VAL A 1 119 ? 1.738 20.768 24.025 1.00 58.28 119 VAL A O 1
ATOM 943 N N . THR A 1 120 ? 1.494 20.534 26.242 1.00 53.72 120 THR A N 1
ATOM 944 C CA . THR A 1 120 ? 2.806 19.912 26.502 1.00 53.72 120 THR A CA 1
ATOM 945 C C . THR A 1 120 ? 2.816 18.391 26.320 1.00 53.72 120 THR A C 1
ATOM 947 O O . THR A 1 120 ? 3.893 17.805 26.199 1.00 53.72 120 THR A O 1
ATOM 950 N N . SER A 1 121 ? 1.651 17.737 26.276 1.00 58.47 121 SER A N 1
ATOM 951 C CA . SER A 1 121 ? 1.533 16.290 26.069 1.00 58.47 121 SER A CA 1
ATOM 952 C C . SER A 1 121 ? 1.332 15.951 24.595 1.00 58.47 121 SER A C 1
ATOM 954 O O . SER A 1 121 ? 0.372 16.387 23.963 1.00 58.47 121 SER A O 1
ATOM 956 N N . VAL A 1 122 ? 2.227 15.129 24.053 1.00 68.25 122 VAL A N 1
ATOM 957 C CA . VAL A 1 122 ? 2.096 14.569 22.706 1.00 68.25 122 VAL A CA 1
ATOM 958 C C . VAL A 1 122 ? 0.992 13.508 22.736 1.00 68.25 122 VAL A C 1
ATOM 960 O O . VAL A 1 122 ? 1.229 12.395 23.198 1.00 68.25 122 VAL A O 1
ATOM 963 N N . GLU A 1 123 ? -0.214 13.849 22.283 1.00 79.00 123 GLU A N 1
ATOM 964 C CA . GLU A 1 123 ? -1.304 12.874 22.174 1.00 79.00 123 GLU A CA 1
ATOM 965 C C . GLU A 1 123 ? -0.991 11.811 21.114 1.00 79.00 123 GLU A C 1
ATOM 967 O O . GLU A 1 123 ? -0.540 12.113 20.002 1.00 79.00 123 GLU A O 1
ATOM 972 N N . SER A 1 124 ? -1.265 10.551 21.451 1.00 87.12 124 SER A N 1
ATOM 973 C CA . SER A 1 124 ? -1.227 9.451 20.493 1.00 87.12 124 SER A CA 1
ATOM 974 C C . SER A 1 124 ? -2.323 9.634 19.451 1.00 87.12 124 SER A C 1
ATOM 976 O O . SER A 1 124 ? -3.505 9.746 19.770 1.00 87.12 124 SER A O 1
ATOM 978 N N . ASN A 1 125 ? -1.929 9.645 18.183 1.00 92.75 125 ASN A N 1
ATOM 979 C CA . ASN A 1 125 ? -2.823 9.908 17.060 1.00 92.75 125 ASN A CA 1
ATOM 980 C C . ASN A 1 125 ? -3.002 8.698 16.135 1.00 92.75 125 ASN A C 1
ATOM 982 O O . ASN A 1 125 ? -3.761 8.775 15.174 1.00 92.75 125 ASN A O 1
ATOM 986 N N . LEU A 1 126 ? -2.323 7.588 16.428 1.00 95.19 126 LEU A N 1
ATOM 987 C CA . LEU A 1 126 ? -2.494 6.289 15.792 1.00 95.19 126 LEU A CA 1
ATOM 988 C C . LEU A 1 126 ? -2.828 5.256 16.870 1.00 95.19 126 LEU A C 1
ATOM 990 O O . LEU A 1 126 ? -2.011 5.002 17.753 1.00 95.19 126 LEU A O 1
ATOM 994 N N . LYS A 1 127 ? -4.009 4.644 16.790 1.00 96.12 127 LYS A N 1
ATOM 995 C CA . LYS A 1 127 ? -4.475 3.647 17.765 1.00 96.12 127 LYS A CA 1
ATOM 996 C C . LYS A 1 127 ? -4.775 2.324 17.074 1.00 96.12 127 LYS A C 1
ATOM 998 O O . LYS A 1 127 ? -5.287 2.304 15.950 1.00 96.12 127 LYS A O 1
ATOM 1003 N N . LEU A 1 128 ? -4.426 1.222 17.732 1.00 97.25 128 LEU A N 1
ATOM 1004 C CA . LEU A 1 128 ? -4.639 -0.138 17.242 1.00 97.25 128 LEU A CA 1
ATOM 1005 C C . LEU A 1 128 ? -5.653 -0.840 18.144 1.00 97.25 128 LEU A C 1
ATOM 1007 O O . LEU A 1 128 ? -5.409 -1.030 19.332 1.00 97.25 128 LEU A O 1
ATOM 1011 N N . TRP A 1 129 ? -6.778 -1.253 17.572 1.00 97.44 129 TRP A N 1
ATOM 1012 C CA . TRP A 1 129 ? -7.900 -1.847 18.290 1.00 97.44 129 TRP A CA 1
ATOM 1013 C C . TRP A 1 129 ? -8.058 -3.315 17.920 1.00 97.44 129 TRP A C 1
ATOM 1015 O O . TRP A 1 129 ? -8.093 -3.664 16.742 1.00 97.44 129 TRP A O 1
ATOM 1025 N N . SER A 1 130 ? -8.216 -4.184 18.911 1.00 96.88 130 SER A N 1
ATOM 1026 C CA . SER A 1 130 ? -8.545 -5.587 18.685 1.00 96.88 130 SER A CA 1
ATOM 1027 C C . SER A 1 130 ? -10.002 -5.723 18.255 1.00 96.88 130 SER A C 1
ATOM 1029 O O . SER A 1 130 ? -10.917 -5.467 19.037 1.00 96.88 130 SER A O 1
ATOM 1031 N N . ILE A 1 131 ? -10.234 -6.217 17.040 1.00 96.38 131 ILE A N 1
ATOM 1032 C CA . ILE A 1 131 ? -11.581 -6.558 16.560 1.00 96.38 131 ILE A CA 1
ATOM 1033 C C . ILE A 1 131 ? -12.139 -7.791 17.281 1.00 96.38 131 ILE A C 1
ATOM 1035 O O . ILE A 1 131 ? -13.354 -7.958 17.376 1.00 96.38 131 ILE A O 1
ATOM 1039 N N . VAL A 1 132 ? -11.269 -8.656 17.810 1.00 93.06 132 VAL A N 1
ATOM 1040 C CA . VAL A 1 132 ? -11.671 -9.875 18.528 1.00 93.06 132 VAL A CA 1
ATOM 1041 C C . VAL A 1 132 ? -12.137 -9.561 19.947 1.00 93.06 132 VAL A C 1
ATOM 1043 O O . VAL A 1 132 ? -13.181 -10.049 20.369 1.00 93.06 132 VAL A O 1
ATOM 1046 N N . THR A 1 133 ? -11.369 -8.759 20.687 1.00 94.12 133 THR A N 1
ATOM 1047 C CA . THR A 1 133 ? -11.631 -8.495 22.114 1.00 94.12 133 THR A CA 1
ATOM 1048 C C . THR A 1 133 ? -12.333 -7.166 22.376 1.00 94.12 133 THR A C 1
ATOM 1050 O O . THR A 1 133 ? -12.815 -6.950 23.484 1.00 94.12 133 THR A O 1
ATOM 1053 N N . GLY A 1 134 ? -12.371 -6.262 21.394 1.00 93.88 134 GLY A N 1
ATOM 1054 C CA . GLY A 1 134 ? -12.900 -4.908 21.558 1.00 93.88 134 GLY A CA 1
ATOM 1055 C C . GLY A 1 134 ? -11.986 -3.967 22.354 1.00 93.88 134 GLY A C 1
ATOM 1056 O O . GLY A 1 134 ? -12.398 -2.857 22.676 1.00 93.88 134 GLY A O 1
ATOM 1057 N N . LYS A 1 135 ? -10.760 -4.391 22.693 1.00 95.06 135 LYS A N 1
ATOM 1058 C CA . LYS A 1 135 ? -9.817 -3.609 23.505 1.00 95.06 135 LYS A CA 1
ATOM 1059 C C . LYS A 1 135 ? -8.815 -2.837 22.652 1.00 95.06 135 LYS A C 1
ATOM 1061 O O . LYS A 1 135 ? -8.442 -3.273 21.564 1.00 95.06 135 LYS A O 1
ATOM 1066 N N . LEU A 1 136 ? -8.343 -1.723 23.197 1.00 96.38 136 LEU A N 1
ATOM 1067 C CA . LEU A 1 136 ? -7.170 -1.012 22.702 1.00 96.38 136 LEU A CA 1
ATOM 1068 C C . LEU A 1 136 ? -5.921 -1.871 22.947 1.00 96.38 136 LEU A C 1
ATOM 1070 O O . LEU A 1 136 ? -5.712 -2.345 24.061 1.00 96.38 136 LEU A O 1
ATOM 1074 N N . LEU A 1 137 ? -5.141 -2.112 21.895 1.00 95.69 137 LEU A N 1
ATOM 1075 C CA . LEU A 1 137 ? -3.922 -2.922 21.944 1.00 95.69 137 LEU A CA 1
ATOM 1076 C C . LEU A 1 137 ? -2.688 -2.064 22.195 1.00 95.69 137 LEU A C 1
ATOM 1078 O O . LEU A 1 137 ? -1.847 -2.432 23.003 1.00 95.69 137 LEU A O 1
ATOM 1082 N N . CYS A 1 138 ? -2.565 -0.957 21.466 1.00 95.00 138 CYS A N 1
ATOM 1083 C CA . CYS A 1 138 ? -1.419 -0.064 21.554 1.00 95.00 138 CYS A CA 1
ATOM 1084 C C . CYS A 1 138 ? -1.777 1.309 20.975 1.00 95.00 138 CYS A C 1
ATOM 1086 O O . CYS A 1 138 ? -2.680 1.439 20.136 1.00 95.00 138 CYS A O 1
ATOM 1088 N N . GLU A 1 139 ? -1.031 2.317 21.407 1.00 94.56 139 GLU A N 1
ATOM 1089 C CA . GLU A 1 139 ? -1.150 3.697 20.966 1.00 94.56 139 GLU A CA 1
ATOM 1090 C C . GLU A 1 139 ? 0.213 4.239 20.562 1.00 94.56 139 GLU A C 1
ATOM 1092 O O . GLU A 1 139 ? 1.223 4.036 21.235 1.00 94.56 139 GLU A O 1
ATOM 1097 N N . TRP A 1 140 ? 0.233 4.959 19.450 1.00 94.38 140 TRP A N 1
ATOM 1098 C CA . TRP A 1 140 ? 1.444 5.442 18.827 1.00 94.38 140 TRP A CA 1
ATOM 1099 C C . TRP A 1 140 ? 1.304 6.902 18.401 1.00 94.38 140 TRP A C 1
ATOM 1101 O O . TRP A 1 140 ? 0.251 7.354 17.952 1.00 94.38 140 TRP A O 1
ATOM 1111 N N . VAL A 1 141 ? 2.422 7.625 18.465 1.00 93.00 141 VAL A N 1
ATOM 1112 C CA . VAL A 1 141 ? 2.552 8.966 17.886 1.00 93.00 141 VAL A CA 1
ATOM 1113 C C . VAL A 1 141 ? 3.141 8.848 16.490 1.00 93.00 141 VAL A C 1
ATOM 1115 O O . VAL A 1 141 ? 4.267 8.374 16.329 1.00 93.00 141 VAL A O 1
ATOM 1118 N N . GLN A 1 142 ? 2.409 9.309 15.485 1.00 91.75 142 GLN A N 1
ATOM 1119 C CA . GLN A 1 142 ? 2.762 9.222 14.078 1.00 91.75 142 GLN A CA 1
ATOM 1120 C C . GLN A 1 142 ? 2.641 10.596 13.412 1.00 91.75 142 GLN A C 1
ATOM 1122 O O . GLN A 1 142 ? 1.552 11.063 13.092 1.00 91.75 142 GLN A O 1
ATOM 1127 N N . LYS A 1 143 ? 3.788 11.250 13.199 1.00 87.94 143 LYS A N 1
ATOM 1128 C CA . LYS A 1 143 ? 3.847 12.619 12.656 1.00 87.94 143 LYS A CA 1
ATOM 1129 C C . LYS A 1 143 ? 3.676 12.674 11.139 1.00 87.94 143 LYS A C 1
ATOM 1131 O O . LYS A 1 143 ? 3.099 13.620 10.619 1.00 87.94 143 LYS A O 1
ATOM 1136 N N . ASN A 1 144 ? 4.206 11.681 10.427 1.00 85.69 144 ASN A N 1
ATOM 1137 C CA . ASN A 1 144 ? 4.128 11.636 8.972 1.00 85.69 144 ASN A CA 1
ATOM 1138 C C . ASN A 1 144 ? 2.798 11.000 8.550 1.00 85.69 144 ASN A C 1
ATOM 1140 O O . ASN A 1 144 ? 2.571 9.817 8.814 1.00 85.69 144 ASN A O 1
ATOM 1144 N N . ILE A 1 145 ? 1.952 11.797 7.893 1.00 85.19 145 ILE A N 1
ATOM 1145 C CA . ILE A 1 145 ? 0.646 11.370 7.384 1.00 85.19 145 ILE A CA 1
ATOM 1146 C C . ILE A 1 145 ? 0.754 10.404 6.202 1.00 85.19 145 ILE A C 1
ATOM 1148 O O . ILE A 1 145 ? -0.129 9.584 6.026 1.00 85.19 145 ILE A O 1
ATOM 1152 N N . VAL A 1 146 ? 1.822 10.444 5.404 1.00 84.75 146 VAL A N 1
ATOM 1153 C CA . VAL A 1 146 ? 1.993 9.539 4.254 1.00 84.75 146 VAL A CA 1
ATOM 1154 C C . VAL A 1 146 ? 2.313 8.125 4.736 1.00 84.75 146 VAL A C 1
ATOM 1156 O O . VAL A 1 146 ? 1.690 7.159 4.308 1.00 84.75 146 VAL A O 1
ATOM 1159 N N . SER A 1 147 ? 3.230 7.996 5.696 1.00 85.00 147 SER A N 1
ATOM 1160 C CA . SER A 1 147 ? 3.601 6.716 6.314 1.00 85.00 147 SER A CA 1
ATOM 1161 C C . SER A 1 147 ? 2.819 6.432 7.597 1.00 85.00 147 SER A C 1
ATOM 1163 O O . SER A 1 147 ? 3.335 5.802 8.522 1.00 85.00 147 SER A O 1
ATOM 1165 N N . TRP A 1 148 ? 1.573 6.914 7.680 1.00 90.88 148 TRP A N 1
ATOM 1166 C CA . TRP A 1 148 ? 0.784 6.805 8.905 1.00 90.88 148 TRP A CA 1
ATOM 1167 C C . TRP A 1 148 ? 0.463 5.356 9.277 1.00 90.88 148 TRP A C 1
ATOM 1169 O O . TRP A 1 148 ? 0.369 5.002 10.451 1.00 90.88 148 TRP A O 1
ATOM 1179 N N . ARG A 1 149 ? 0.267 4.526 8.251 1.00 91.31 149 ARG A N 1
ATOM 1180 C CA . ARG A 1 149 ? -0.275 3.184 8.380 1.00 91.31 149 ARG A CA 1
ATOM 1181 C C . ARG A 1 149 ? 0.836 2.169 8.689 1.00 91.31 149 ARG A C 1
ATOM 1183 O O . ARG A 1 149 ? 1.733 1.990 7.862 1.00 91.31 149 ARG A O 1
ATOM 1190 N N . PRO A 1 150 ? 0.753 1.431 9.809 1.00 94.62 150 PRO A N 1
ATOM 1191 C CA . PRO A 1 150 ? 1.537 0.215 9.996 1.00 94.62 150 PRO A CA 1
ATOM 1192 C C . PRO A 1 150 ? 1.095 -0.865 8.999 1.00 94.62 150 PRO A C 1
ATOM 1194 O O . PRO A 1 150 ? -0.046 -0.886 8.529 1.00 94.62 150 PRO A O 1
ATOM 1197 N N . MET A 1 151 ? 1.998 -1.779 8.666 1.00 96.19 151 MET A N 1
ATOM 1198 C CA . MET A 1 151 ? 1.715 -2.885 7.753 1.00 96.19 151 MET A CA 1
ATOM 1199 C C . MET A 1 151 ? 1.921 -4.221 8.445 1.00 96.19 151 MET A C 1
ATOM 1201 O O . MET A 1 151 ? 2.737 -4.341 9.350 1.00 96.19 151 MET A O 1
ATOM 1205 N N . TRP A 1 152 ? 1.195 -5.229 7.982 1.00 97.25 152 TRP A N 1
ATOM 1206 C CA . TRP A 1 152 ? 1.306 -6.597 8.465 1.00 97.25 152 TRP A CA 1
ATOM 1207 C C . TRP A 1 152 ? 1.721 -7.504 7.323 1.00 97.25 152 TRP A C 1
ATOM 1209 O O . TRP A 1 152 ? 1.330 -7.280 6.173 1.00 97.25 152 TRP A O 1
ATOM 1219 N N . THR A 1 153 ? 2.443 -8.566 7.656 1.00 97.56 153 THR A N 1
ATOM 1220 C CA . THR A 1 153 ? 2.512 -9.740 6.785 1.00 97.56 153 THR A CA 1
ATOM 1221 C C . THR A 1 153 ? 1.112 -10.323 6.596 1.00 97.56 153 THR A C 1
ATOM 1223 O O . THR A 1 153 ? 0.220 -10.122 7.424 1.00 97.56 153 THR A O 1
ATOM 1226 N N . ALA A 1 154 ? 0.873 -11.047 5.500 1.00 95.88 154 ALA A N 1
ATOM 1227 C CA . ALA A 1 154 ? -0.475 -11.538 5.186 1.00 95.88 154 ALA A CA 1
ATOM 1228 C C . ALA A 1 154 ? -1.037 -12.503 6.247 1.00 95.88 154 ALA A C 1
ATOM 1230 O O . ALA A 1 154 ? -2.251 -12.660 6.376 1.00 95.88 154 ALA A O 1
ATOM 1231 N N . ASP A 1 155 ? -0.156 -13.156 7.005 1.00 96.25 155 ASP A N 1
ATOM 1232 C CA . ASP A 1 155 ? -0.517 -14.020 8.122 1.00 96.25 155 ASP A CA 1
ATOM 1233 C C . ASP A 1 155 ? -0.633 -13.285 9.471 1.00 96.25 155 ASP A C 1
ATOM 1235 O O . ASP A 1 155 ? -1.018 -13.922 10.450 1.00 96.25 155 ASP A O 1
ATOM 1239 N N . GLU A 1 156 ? -0.348 -11.980 9.500 1.00 96.50 156 GLU A N 1
ATOM 1240 C CA . GLU A 1 156 ? -0.271 -11.109 10.678 1.00 96.50 156 GLU A CA 1
ATOM 1241 C C . GLU A 1 156 ? 0.776 -11.510 11.728 1.00 96.50 156 GLU A C 1
ATOM 1243 O O . GLU A 1 156 ? 0.709 -11.034 12.857 1.00 96.50 156 GLU A O 1
ATOM 1248 N N . SER A 1 157 ? 1.759 -12.344 11.373 1.00 96.81 157 SER A N 1
ATOM 1249 C CA . SER A 1 157 ? 2.834 -12.743 12.294 1.00 96.81 157 SER A CA 1
ATOM 1250 C C . SER A 1 157 ? 3.884 -11.653 12.532 1.00 96.81 157 SER A C 1
ATOM 1252 O O . SER A 1 157 ? 4.635 -11.731 13.502 1.00 96.81 157 SER A O 1
ATOM 1254 N N . ILE A 1 158 ? 3.944 -10.631 11.672 1.00 97.69 158 ILE A N 1
ATOM 1255 C CA . ILE A 1 158 ? 4.870 -9.501 11.796 1.00 97.69 158 ILE A CA 1
ATOM 1256 C C . ILE A 1 158 ? 4.116 -8.199 11.543 1.00 97.69 158 ILE A C 1
ATOM 1258 O O . ILE A 1 158 ? 3.401 -8.074 10.546 1.00 97.69 158 ILE A O 1
ATOM 1262 N N . VAL A 1 159 ? 4.333 -7.208 12.410 1.00 97.88 159 VAL A N 1
ATOM 1263 C CA . VAL A 1 159 ? 3.887 -5.823 12.207 1.00 97.88 159 VAL A CA 1
ATOM 1264 C C . VAL A 1 159 ? 5.101 -4.955 11.910 1.00 97.88 159 VAL A C 1
ATOM 1266 O O . VAL A 1 159 ? 6.068 -4.971 12.662 1.00 97.88 159 VAL A O 1
ATOM 1269 N N . ALA A 1 160 ? 5.067 -4.182 10.832 1.00 97.62 160 ALA A N 1
ATOM 1270 C CA . ALA A 1 160 ? 6.128 -3.261 10.454 1.00 97.62 160 ALA A CA 1
ATOM 1271 C C . ALA A 1 160 ? 5.638 -1.814 10.512 1.00 97.62 160 ALA A C 1
ATOM 1273 O O . ALA A 1 160 ? 4.543 -1.485 10.042 1.00 97.62 160 ALA A O 1
ATOM 1274 N N . ARG A 1 161 ? 6.471 -0.933 11.065 1.00 96.06 161 ARG A N 1
ATOM 1275 C CA . ARG A 1 161 ? 6.182 0.496 11.178 1.00 96.06 161 ARG A CA 1
ATOM 1276 C C . ARG A 1 161 ? 7.436 1.330 10.961 1.00 96.06 161 ARG A C 1
ATOM 1278 O O . ARG A 1 161 ? 8.486 1.042 11.528 1.00 96.06 161 ARG A O 1
ATOM 1285 N N . LEU A 1 162 ? 7.289 2.405 10.194 1.00 95.88 162 LEU A N 1
ATOM 1286 C CA . LEU A 1 162 ? 8.340 3.385 9.961 1.00 95.88 162 LEU A CA 1
ATOM 1287 C C . LEU A 1 162 ? 8.260 4.539 10.969 1.00 95.88 162 LEU A C 1
ATOM 1289 O O . LEU A 1 162 ? 7.252 5.244 11.036 1.00 95.88 162 LEU A O 1
ATOM 1293 N N . VAL A 1 163 ? 9.345 4.761 11.712 1.00 93.25 163 VAL A N 1
ATOM 1294 C CA . VAL A 1 163 ? 9.520 5.888 12.635 1.00 93.25 163 VAL A CA 1
ATOM 1295 C C . VAL A 1 163 ? 10.791 6.647 12.252 1.00 93.25 163 VAL A C 1
ATOM 1297 O O . VAL A 1 163 ? 11.906 6.162 12.430 1.00 93.25 163 VAL A O 1
ATOM 1300 N N . GLY A 1 164 ? 10.636 7.847 11.689 1.00 91.75 164 GLY A N 1
ATOM 1301 C CA . GLY A 1 164 ? 11.769 8.590 11.131 1.00 91.75 164 GLY A CA 1
ATOM 1302 C C . GLY A 1 164 ? 12.403 7.822 9.969 1.00 91.75 164 GLY A C 1
ATOM 1303 O O . GLY A 1 164 ? 11.746 7.607 8.957 1.00 91.75 164 GLY A O 1
ATOM 1304 N N . SER A 1 165 ? 13.657 7.396 10.132 1.00 94.62 165 SER A N 1
ATOM 1305 C CA . SER A 1 165 ? 14.380 6.544 9.171 1.00 94.62 165 SER A CA 1
ATOM 1306 C C . SER A 1 165 ? 14.656 5.134 9.708 1.00 94.62 165 SER A C 1
ATOM 1308 O O . SER A 1 165 ? 15.566 4.441 9.246 1.00 94.62 165 SER A O 1
ATOM 1310 N N . GLU A 1 166 ? 13.875 4.716 10.701 1.00 96.06 166 GLU A N 1
ATOM 1311 C CA . GLU A 1 166 ? 13.952 3.395 11.307 1.00 96.06 166 GLU A CA 1
ATOM 1312 C C . GLU A 1 166 ? 12.686 2.602 10.991 1.00 96.06 166 GLU A C 1
ATOM 1314 O O . GLU A 1 166 ? 11.575 3.003 11.341 1.00 96.06 166 GLU A O 1
ATOM 1319 N N . LEU A 1 167 ? 12.856 1.465 10.323 1.00 97.44 167 LEU A N 1
ATOM 1320 C CA . LEU A 1 167 ? 11.783 0.513 10.090 1.00 97.44 167 LEU A CA 1
ATOM 1321 C C . LEU A 1 167 ? 11.812 -0.542 11.198 1.00 97.44 167 LEU A C 1
ATOM 1323 O O . LEU A 1 167 ? 12.712 -1.380 11.249 1.00 97.44 167 LEU A O 1
ATOM 1327 N N . CYS A 1 168 ? 10.835 -0.479 12.093 1.00 97.50 168 CYS A N 1
ATOM 1328 C CA . CYS A 1 168 ? 10.705 -1.357 13.249 1.00 97.50 168 CYS A CA 1
ATOM 1329 C C . CYS A 1 168 ? 9.760 -2.523 12.938 1.00 97.50 168 CYS A C 1
ATOM 1331 O O . CYS A 1 168 ? 8.683 -2.310 12.379 1.00 97.50 168 CYS A O 1
ATOM 1333 N N . PHE A 1 169 ? 10.145 -3.732 13.347 1.00 98.00 169 PHE A N 1
ATOM 1334 C CA . PHE A 1 169 ? 9.372 -4.964 13.201 1.00 98.00 169 PHE A CA 1
ATOM 1335 C C . PHE A 1 169 ? 8.979 -5.491 14.581 1.00 98.00 169 PHE A C 1
ATOM 1337 O O . PHE A 1 169 ? 9.837 -5.695 15.441 1.00 98.00 169 PHE A O 1
ATOM 1344 N N . PHE A 1 170 ? 7.690 -5.722 14.787 1.00 98.00 170 PHE A N 1
ATOM 1345 C CA . PHE A 1 170 ? 7.089 -6.136 16.050 1.00 98.00 170 PHE A CA 1
ATOM 1346 C C . PHE A 1 170 ? 6.455 -7.515 15.898 1.00 98.00 170 PHE A C 1
ATOM 1348 O O . PHE A 1 170 ? 5.938 -7.856 14.829 1.00 98.00 170 PHE A O 1
ATOM 1355 N N . ALA A 1 171 ? 6.463 -8.271 16.991 1.00 96.75 171 ALA A N 1
ATOM 1356 C CA . ALA A 1 171 ? 5.620 -9.446 17.131 1.00 96.75 171 ALA A CA 1
ATOM 1357 C C . ALA A 1 171 ? 4.211 -8.990 17.565 1.00 96.75 171 ALA A C 1
ATOM 1359 O O . ALA A 1 171 ? 4.100 -8.065 18.376 1.00 96.75 171 ALA A O 1
ATOM 1360 N N . PRO A 1 172 ? 3.126 -9.572 17.031 1.00 94.44 172 PRO A N 1
ATOM 1361 C CA . PRO A 1 172 ? 1.763 -9.111 17.298 1.00 94.44 172 PRO A CA 1
ATOM 1362 C C . PRO A 1 172 ? 1.350 -9.246 18.773 1.00 94.44 172 PRO A C 1
ATOM 1364 O O . PRO A 1 172 ? 0.425 -8.563 19.208 1.00 94.44 172 PRO A O 1
ATOM 1367 N N . GLU A 1 173 ? 2.034 -10.088 19.552 1.00 93.56 173 GLU A N 1
ATOM 1368 C CA . GLU A 1 173 ? 1.790 -10.291 20.983 1.00 93.56 173 GLU A CA 1
ATOM 1369 C C . GLU A 1 173 ? 2.309 -9.131 21.845 1.00 93.56 173 GLU A C 1
ATOM 1371 O O . GLU A 1 173 ? 1.840 -8.950 22.967 1.00 93.56 173 GLU A O 1
ATOM 1376 N N . ASN A 1 174 ? 3.279 -8.355 21.345 1.00 94.19 174 ASN A N 1
ATOM 1377 C CA . ASN A 1 174 ? 3.849 -7.212 22.050 1.00 94.19 174 ASN A CA 1
ATOM 1378 C C . ASN A 1 174 ? 4.199 -6.080 21.072 1.00 94.19 174 ASN A C 1
ATOM 1380 O O . ASN A 1 174 ? 5.246 -6.085 20.424 1.00 94.19 174 ASN A O 1
ATOM 1384 N N . LEU A 1 175 ? 3.319 -5.080 21.012 1.00 95.62 175 LEU A N 1
ATOM 1385 C CA . LEU A 1 175 ? 3.454 -3.911 20.140 1.00 95.62 175 LEU A CA 1
ATOM 1386 C C . LEU A 1 175 ? 4.201 -2.738 20.795 1.00 95.62 175 LEU A C 1
ATOM 1388 O O . LEU A 1 175 ? 4.490 -1.748 20.120 1.00 95.62 175 LEU A O 1
ATOM 1392 N N . ASP A 1 176 ? 4.553 -2.849 22.077 1.00 93.06 176 ASP A N 1
ATOM 1393 C CA . ASP A 1 176 ? 5.258 -1.793 22.812 1.00 93.06 176 ASP A CA 1
ATOM 1394 C C . ASP A 1 176 ? 6.767 -1.815 22.537 1.00 93.06 176 ASP A C 1
ATOM 1396 O O . ASP A 1 176 ? 7.452 -0.795 22.647 1.00 93.06 176 ASP A O 1
ATOM 1400 N N . ARG A 1 177 ? 7.307 -2.977 22.145 1.00 94.69 177 ARG A N 1
ATOM 1401 C CA . ARG A 1 177 ? 8.733 -3.164 21.867 1.00 94.69 177 ARG A CA 1
ATOM 1402 C C . ARG A 1 177 ? 8.952 -3.898 20.550 1.00 94.69 177 ARG A C 1
ATOM 1404 O O . ARG A 1 177 ? 8.470 -5.008 20.358 1.00 94.69 177 ARG A O 1
ATOM 1411 N N . TYR A 1 178 ? 9.751 -3.302 19.666 1.00 96.38 178 TYR A N 1
ATOM 1412 C CA . TYR A 1 178 ? 10.167 -3.968 18.434 1.00 96.38 178 TYR A CA 1
ATOM 1413 C C . TYR A 1 178 ? 11.115 -5.135 18.733 1.00 96.38 178 TYR A C 1
ATOM 1415 O O . TYR A 1 178 ? 11.925 -5.087 19.662 1.00 96.38 178 TYR A O 1
ATOM 1423 N N . VAL A 1 179 ? 11.027 -6.173 17.907 1.00 97.44 179 VAL A N 1
ATOM 1424 C CA . VAL A 1 179 ? 11.893 -7.357 17.943 1.00 97.44 179 VAL A CA 1
ATOM 1425 C C . VAL A 1 179 ? 13.110 -7.149 17.047 1.00 97.44 179 VAL A C 1
ATOM 1427 O O . VAL A 1 179 ? 14.231 -7.445 17.449 1.00 97.44 179 VAL A O 1
ATOM 1430 N N . GLN A 1 180 ? 12.901 -6.589 15.852 1.00 96.75 180 GLN A N 1
ATOM 1431 C CA . GLN A 1 180 ? 13.970 -6.241 14.918 1.00 96.75 180 GLN A CA 1
ATOM 1432 C C . GLN A 1 180 ? 13.802 -4.823 14.380 1.00 96.75 180 GLN A C 1
ATOM 1434 O O . GLN A 1 180 ? 12.714 -4.245 14.423 1.00 96.75 180 GLN A O 1
ATOM 1439 N N . LYS A 1 181 ? 14.892 -4.256 13.862 1.00 96.56 181 LYS A N 1
ATOM 1440 C CA . LYS A 1 181 ? 14.915 -2.905 13.307 1.00 96.56 181 LYS A CA 1
ATOM 1441 C C . LYS A 1 181 ? 15.878 -2.816 12.133 1.00 96.56 181 LYS A C 1
ATOM 1443 O O . LYS A 1 181 ? 17.011 -3.277 12.228 1.00 96.56 181 LYS A O 1
ATOM 1448 N N . LEU A 1 182 ? 15.438 -2.166 11.062 1.00 97.56 182 LEU A N 1
ATOM 1449 C CA . LEU A 1 182 ? 16.257 -1.801 9.914 1.00 97.56 182 LEU A CA 1
ATOM 1450 C C . LEU A 1 182 ? 16.413 -0.276 9.884 1.00 97.56 182 LEU A C 1
ATOM 1452 O O . LEU A 1 182 ? 15.455 0.451 9.621 1.00 97.56 182 LEU A O 1
ATOM 1456 N N . THR A 1 183 ? 17.627 0.209 10.140 1.00 96.81 183 THR A N 1
ATOM 1457 C CA . THR A 1 183 ? 17.952 1.641 10.094 1.00 96.81 183 THR A CA 1
ATOM 1458 C C . THR A 1 183 ? 18.739 1.940 8.825 1.00 96.81 183 THR A C 1
ATOM 1460 O O . THR A 1 183 ? 19.859 1.461 8.655 1.00 96.81 183 THR A O 1
ATOM 1463 N N . LEU A 1 184 ? 18.169 2.753 7.934 1.00 95.81 184 LEU A N 1
ATOM 1464 C CA . LEU A 1 184 ? 18.834 3.203 6.712 1.00 95.81 184 LEU A CA 1
ATOM 1465 C C . LEU A 1 184 ? 18.758 4.731 6.615 1.00 95.81 184 LEU A C 1
ATOM 1467 O O . LEU A 1 184 ? 17.676 5.289 6.793 1.00 95.81 184 LEU A O 1
ATOM 1471 N N . PRO A 1 185 ? 19.858 5.431 6.288 1.00 94.88 185 PRO A N 1
ATOM 1472 C CA . PRO A 1 185 ? 19.822 6.877 6.102 1.00 94.88 185 PRO A CA 1
ATOM 1473 C C . PRO A 1 185 ? 18.765 7.289 5.073 1.00 94.88 185 PRO A C 1
ATOM 1475 O O . PRO A 1 185 ? 18.723 6.737 3.973 1.00 94.88 185 PRO A O 1
ATOM 1478 N N . LYS A 1 186 ? 17.933 8.274 5.436 1.00 94.81 186 LYS A N 1
ATOM 1479 C CA . LYS A 1 186 ? 16.847 8.807 4.599 1.00 94.81 186 LYS A CA 1
ATOM 1480 C C . LYS A 1 186 ? 15.832 7.762 4.119 1.00 94.81 186 LYS A C 1
ATOM 1482 O O . LYS A 1 186 ? 15.215 7.954 3.071 1.00 94.81 186 LYS A O 1
ATOM 1487 N N . LEU A 1 187 ? 15.633 6.675 4.867 1.00 95.94 187 LEU A N 1
ATOM 1488 C CA . LEU A 1 187 ? 14.480 5.805 4.644 1.00 95.94 187 LEU A CA 1
ATOM 1489 C C . LEU A 1 187 ? 13.207 6.628 4.854 1.00 95.94 187 LEU A C 1
ATOM 1491 O O . LEU A 1 187 ? 13.040 7.234 5.913 1.00 95.94 187 LEU A O 1
ATOM 1495 N N . SER A 1 188 ? 12.351 6.678 3.836 1.00 93.94 188 SER A N 1
ATOM 1496 C CA . SER A 1 188 ? 11.156 7.533 3.827 1.00 93.94 188 SER A CA 1
ATOM 1497 C C . SER A 1 188 ? 9.865 6.791 3.482 1.00 93.94 188 SER A C 1
ATOM 1499 O O . SER A 1 188 ? 8.790 7.255 3.858 1.00 93.94 188 SER A O 1
ATOM 1501 N N . SER A 1 189 ? 9.951 5.634 2.822 1.00 95.69 189 SER A N 1
ATOM 1502 C CA . SER A 1 189 ? 8.795 4.792 2.500 1.00 95.69 189 SER A CA 1
ATOM 1503 C C . SER A 1 189 ? 9.173 3.311 2.504 1.00 95.69 189 SER A C 1
ATOM 1505 O O . SER A 1 189 ? 10.341 2.949 2.336 1.00 95.69 189 SER A O 1
ATOM 1507 N N . PHE A 1 190 ? 8.183 2.448 2.712 1.00 97.50 190 PHE A N 1
ATOM 1508 C CA . PHE A 1 190 ? 8.329 1.000 2.650 1.00 97.50 190 PHE A CA 1
ATOM 1509 C C . PHE A 1 190 ? 7.023 0.339 2.203 1.00 97.50 190 PHE A C 1
ATOM 1511 O O . PHE A 1 190 ? 5.970 0.970 2.209 1.00 97.50 190 PHE A O 1
ATOM 1518 N N . SER A 1 191 ? 7.091 -0.936 1.834 1.00 97.62 191 SER A N 1
ATOM 1519 C CA . SER A 1 191 ? 5.936 -1.769 1.510 1.00 97.62 191 SER A CA 1
ATOM 1520 C C . SER A 1 191 ? 6.243 -3.236 1.809 1.00 97.62 191 SER A C 1
ATOM 1522 O O . SER A 1 191 ? 7.270 -3.758 1.366 1.00 97.62 191 SER A O 1
ATOM 1524 N N . LEU A 1 192 ? 5.374 -3.903 2.574 1.00 97.62 192 LEU A N 1
ATOM 1525 C CA . LEU A 1 192 ? 5.478 -5.343 2.833 1.00 97.62 192 LEU A CA 1
ATOM 1526 C C . LEU A 1 192 ? 4.911 -6.147 1.662 1.00 97.62 192 LEU A C 1
ATOM 1528 O O . LEU A 1 192 ? 3.884 -5.784 1.087 1.00 97.62 192 LEU A O 1
ATOM 1532 N N . SER A 1 193 ? 5.554 -7.271 1.347 1.00 97.88 193 SER A N 1
ATOM 1533 C CA . SER A 1 193 ? 5.059 -8.191 0.330 1.00 97.88 193 SER A CA 1
ATOM 1534 C C . SER A 1 193 ? 3.702 -8.784 0.740 1.00 97.88 193 SER A C 1
ATOM 1536 O O . SER A 1 193 ? 3.578 -9.286 1.864 1.00 97.88 193 SER A O 1
ATOM 1538 N N . PRO A 1 194 ? 2.699 -8.806 -0.152 1.00 95.69 194 PRO A N 1
ATOM 1539 C CA . PRO A 1 194 ? 1.478 -9.570 0.060 1.00 95.69 194 PRO A CA 1
ATOM 1540 C C . PRO A 1 194 ? 1.743 -11.073 -0.130 1.00 95.69 194 PRO A C 1
ATOM 1542 O O . PRO A 1 194 ? 2.817 -11.482 -0.559 1.00 95.69 194 PRO A O 1
ATOM 1545 N N . GLY A 1 195 ? 0.734 -11.903 0.130 1.00 92.25 195 GLY A N 1
ATOM 1546 C CA . GLY A 1 195 ? 0.826 -13.345 -0.105 1.00 92.25 195 GLY A CA 1
ATOM 1547 C C . GLY A 1 195 ? 1.477 -14.121 1.048 1.00 92.25 195 GLY A C 1
ATOM 1548 O O . GLY A 1 195 ? 1.717 -13.558 2.113 1.00 92.25 195 GLY A O 1
ATOM 1549 N N . PRO A 1 196 ? 1.663 -15.441 0.889 1.00 93.06 196 PRO A N 1
ATOM 1550 C CA . PRO A 1 196 ? 2.177 -16.311 1.945 1.00 93.06 196 PRO A CA 1
ATOM 1551 C C . PRO A 1 196 ? 3.683 -16.123 2.178 1.00 93.06 196 PRO A C 1
ATOM 1553 O O . PRO A 1 196 ? 4.385 -15.555 1.347 1.00 93.06 196 PRO A O 1
ATOM 1556 N N . ALA A 1 197 ? 4.182 -16.664 3.292 1.00 93.94 197 ALA A N 1
ATOM 1557 C CA . ALA A 1 197 ? 5.612 -16.728 3.576 1.00 93.94 197 ALA A CA 1
ATOM 1558 C C . ALA A 1 197 ? 6.387 -17.482 2.461 1.00 93.94 197 ALA A C 1
ATOM 1560 O O . ALA A 1 197 ? 5.826 -18.399 1.851 1.00 93.94 197 ALA A O 1
ATOM 1561 N N . PRO A 1 198 ? 7.679 -17.173 2.227 1.00 96.00 198 PRO A N 1
ATOM 1562 C CA . PRO A 1 198 ? 8.502 -16.195 2.946 1.00 96.00 198 PRO A CA 1
ATOM 1563 C C . PRO A 1 198 ? 8.102 -14.745 2.645 1.00 96.00 198 PRO A C 1
ATOM 1565 O O . PRO A 1 198 ? 7.765 -14.406 1.514 1.00 96.00 198 PRO A O 1
ATOM 1568 N N . PHE A 1 199 ? 8.147 -13.894 3.671 1.00 97.56 199 PHE A N 1
ATOM 1569 C CA . PHE A 1 199 ? 7.797 -12.481 3.548 1.00 97.56 199 PHE A CA 1
ATOM 1570 C C . PHE A 1 199 ? 9.009 -11.633 3.180 1.00 97.56 199 PHE A C 1
ATOM 1572 O O . PHE A 1 199 ? 10.151 -11.950 3.519 1.00 97.56 199 PHE A O 1
ATOM 1579 N N . HIS A 1 200 ? 8.739 -10.513 2.522 1.00 98.19 200 HIS A N 1
ATOM 1580 C CA . HIS A 1 200 ? 9.738 -9.568 2.056 1.00 98.19 200 HIS A CA 1
ATOM 1581 C C . HIS A 1 200 ? 9.289 -8.139 2.340 1.00 98.19 200 HIS A C 1
ATOM 1583 O O . HIS A 1 200 ? 8.106 -7.859 2.550 1.00 98.19 200 HIS A O 1
ATOM 1589 N N . VAL A 1 201 ? 10.244 -7.217 2.319 1.00 98.38 201 VAL A N 1
ATOM 1590 C CA . VAL A 1 201 ? 9.972 -5.790 2.462 1.00 98.38 201 VAL A CA 1
ATOM 1591 C C . VAL A 1 201 ? 10.760 -4.995 1.434 1.00 98.38 201 VAL A C 1
ATOM 1593 O O . VAL A 1 201 ? 11.971 -5.156 1.291 1.00 98.38 201 VAL A O 1
ATOM 1596 N N . ALA A 1 202 ? 10.054 -4.140 0.702 1.00 98.56 202 ALA A N 1
ATOM 1597 C CA . ALA A 1 202 ? 10.649 -3.149 -0.175 1.00 98.56 202 ALA A CA 1
ATOM 1598 C C . ALA A 1 202 ? 10.748 -1.833 0.596 1.00 98.56 202 ALA A C 1
ATOM 1600 O O . ALA A 1 202 ? 9.790 -1.424 1.250 1.00 98.56 202 ALA A O 1
ATOM 1601 N N . VAL A 1 203 ? 11.899 -1.175 0.537 1.00 98.31 203 VAL A N 1
ATOM 1602 C CA . VAL A 1 203 ? 12.135 0.116 1.191 1.00 98.31 203 VAL A CA 1
ATOM 1603 C C . VAL A 1 203 ? 12.691 1.113 0.193 1.00 98.31 203 VAL A C 1
ATOM 1605 O O . VAL A 1 203 ? 13.420 0.745 -0.729 1.00 98.31 203 VAL A O 1
ATOM 1608 N N . TYR A 1 204 ? 12.364 2.379 0.406 1.00 98.06 204 TYR A N 1
ATOM 1609 C CA . TYR A 1 204 ? 12.871 3.506 -0.357 1.00 98.06 204 TYR A CA 1
ATOM 1610 C C . TYR A 1 204 ? 13.728 4.401 0.529 1.00 98.06 204 TYR A C 1
ATOM 1612 O O . TYR A 1 204 ? 13.309 4.804 1.618 1.00 98.06 204 TYR A O 1
ATOM 1620 N N . THR A 1 205 ? 14.920 4.728 0.037 1.00 97.38 205 THR A N 1
ATOM 1621 C CA . THR A 1 205 ? 15.795 5.742 0.628 1.00 97.38 205 THR A CA 1
ATOM 1622 C C . THR A 1 205 ? 15.929 6.915 -0.333 1.00 97.38 205 THR A C 1
ATOM 1624 O O . THR A 1 205 ? 16.383 6.719 -1.465 1.00 97.38 205 THR A O 1
ATOM 1627 N N . ALA A 1 206 ? 15.591 8.119 0.125 1.00 95.94 206 ALA A N 1
ATOM 1628 C CA . ALA A 1 206 ? 15.725 9.332 -0.677 1.00 95.94 206 ALA A CA 1
ATOM 1629 C C . ALA A 1 206 ? 17.199 9.687 -0.945 1.00 95.94 206 ALA A C 1
ATOM 1631 O O . ALA A 1 206 ? 18.097 9.319 -0.180 1.00 95.94 206 ALA A O 1
ATOM 1632 N N . SER A 1 207 ? 17.442 10.438 -2.020 1.00 94.06 207 SER A N 1
ATOM 1633 C CA . SER A 1 207 ? 18.785 10.871 -2.412 1.00 94.06 207 SER A CA 1
ATOM 1634 C C . SER A 1 207 ? 19.452 11.751 -1.344 1.00 94.06 207 SER A C 1
ATOM 1636 O O . SER A 1 207 ? 18.818 12.483 -0.575 1.00 94.06 207 SER A O 1
ATOM 1638 N N . SER A 1 208 ? 20.777 11.683 -1.265 1.00 91.62 208 SER A N 1
ATOM 1639 C CA . SER A 1 208 ? 21.629 12.554 -0.456 1.00 91.62 208 SER A CA 1
ATOM 1640 C C . SER A 1 208 ? 22.762 13.115 -1.315 1.00 91.62 208 SER A C 1
ATOM 1642 O O . SER A 1 208 ? 22.908 12.746 -2.476 1.00 91.62 208 SER A O 1
ATOM 1644 N N . ARG A 1 209 ? 23.588 14.003 -0.747 1.00 87.31 209 ARG A N 1
ATOM 1645 C CA . ARG A 1 209 ? 24.757 14.549 -1.460 1.00 87.31 209 ARG A CA 1
ATOM 1646 C C . ARG A 1 209 ? 25.739 13.461 -1.917 1.00 87.31 209 ARG A C 1
ATOM 1648 O O . ARG A 1 209 ? 26.439 13.661 -2.896 1.00 87.31 209 ARG A O 1
ATOM 1655 N N . GLU A 1 210 ? 25.780 12.331 -1.213 1.00 88.44 210 GLU A N 1
ATOM 1656 C CA . GLU A 1 210 ? 26.746 11.249 -1.442 1.00 88.44 210 GLU A CA 1
ATOM 1657 C C . GLU A 1 210 ? 26.143 10.033 -2.156 1.00 88.44 210 GLU A C 1
ATOM 1659 O O . GLU A 1 210 ? 26.877 9.226 -2.722 1.00 88.44 210 GLU A O 1
ATOM 1664 N N . LYS A 1 211 ? 24.817 9.847 -2.090 1.00 91.88 211 LYS A N 1
ATOM 1665 C CA . LYS A 1 211 ? 24.143 8.636 -2.579 1.00 91.88 211 LYS A CA 1
ATOM 1666 C C . LYS A 1 211 ? 22.880 8.982 -3.354 1.00 91.88 211 LYS A C 1
ATOM 1668 O O . LYS A 1 211 ? 22.068 9.789 -2.908 1.00 91.88 211 LYS A O 1
ATOM 1673 N N . MET A 1 212 ? 22.692 8.316 -4.491 1.00 94.88 212 MET A N 1
ATOM 1674 C CA . MET A 1 212 ? 21.442 8.380 -5.247 1.00 94.88 212 MET A CA 1
ATOM 1675 C C . MET A 1 212 ? 20.277 7.789 -4.447 1.00 94.88 212 MET A C 1
ATOM 1677 O O . MET A 1 212 ? 20.481 7.038 -3.488 1.00 94.88 212 MET A O 1
ATOM 1681 N N . ALA A 1 213 ? 19.054 8.117 -4.862 1.00 97.12 213 ALA A N 1
ATOM 1682 C CA . ALA A 1 213 ? 17.874 7.463 -4.327 1.00 97.12 213 ALA A CA 1
ATOM 1683 C C . ALA A 1 213 ? 17.900 5.967 -4.690 1.00 97.12 213 ALA A C 1
ATOM 1685 O O . ALA A 1 213 ? 18.454 5.571 -5.722 1.00 97.12 213 ALA A O 1
ATOM 1686 N N . SER A 1 214 ? 17.344 5.122 -3.822 1.00 97.81 214 SER A N 1
ATOM 1687 C CA . SER A 1 214 ? 17.365 3.675 -4.046 1.00 97.81 214 SER A CA 1
ATOM 1688 C C . SER A 1 214 ? 16.116 2.989 -3.525 1.00 97.81 214 SER A C 1
ATOM 1690 O O . SER A 1 214 ? 15.622 3.336 -2.449 1.00 97.81 214 SER A O 1
ATOM 1692 N N . ALA A 1 215 ? 15.651 1.984 -4.264 1.00 98.44 215 ALA A N 1
ATOM 1693 C CA . ALA A 1 215 ? 14.776 0.952 -3.735 1.00 98.44 215 ALA A CA 1
ATOM 1694 C C . ALA A 1 215 ? 15.600 -0.284 -3.385 1.00 98.44 215 ALA A C 1
ATOM 1696 O O . ALA A 1 215 ? 16.497 -0.691 -4.128 1.00 98.44 215 ALA A O 1
ATOM 1697 N N . ARG A 1 216 ? 15.288 -0.888 -2.243 1.00 98.56 216 ARG A N 1
ATOM 1698 C CA . ARG A 1 216 ? 15.956 -2.091 -1.752 1.00 98.56 216 ARG A CA 1
ATOM 1699 C C . ARG A 1 216 ? 14.921 -3.100 -1.309 1.00 98.56 216 ARG A C 1
ATOM 1701 O O . ARG A 1 216 ? 13.939 -2.739 -0.667 1.00 98.56 216 ARG A O 1
ATOM 1708 N N . LEU A 1 217 ? 15.161 -4.351 -1.654 1.00 98.69 217 LEU A N 1
ATOM 1709 C CA . LEU A 1 217 ? 14.333 -5.487 -1.301 1.00 98.69 217 LEU A CA 1
ATOM 1710 C C . LEU A 1 217 ? 15.069 -6.313 -0.251 1.00 98.69 217 LEU A C 1
ATOM 1712 O O . LEU A 1 217 ? 16.210 -6.701 -0.487 1.00 98.69 217 LEU A O 1
ATOM 1716 N N . TYR A 1 218 ? 14.416 -6.589 0.871 1.00 98.56 218 TYR A N 1
ATOM 1717 C CA . TYR A 1 218 ? 14.941 -7.399 1.969 1.00 98.56 218 TYR A CA 1
ATOM 1718 C C . TYR A 1 218 ? 14.031 -8.600 2.238 1.00 98.56 218 TYR A C 1
ATOM 1720 O O . TYR A 1 218 ? 12.828 -8.547 1.955 1.00 98.56 218 TYR A O 1
ATOM 1728 N N . ASN A 1 219 ? 14.579 -9.665 2.824 1.00 97.12 219 ASN A N 1
ATOM 1729 C CA . ASN A 1 219 ? 13.750 -10.664 3.503 1.00 97.12 219 ASN A CA 1
ATOM 1730 C C . ASN A 1 219 ? 13.096 -10.035 4.752 1.00 97.12 219 ASN A C 1
ATOM 1732 O O . ASN A 1 219 ? 13.571 -9.045 5.305 1.00 97.12 219 ASN A O 1
ATOM 1736 N N . CYS A 1 220 ? 11.974 -10.595 5.197 1.00 96.12 220 CYS A N 1
ATOM 1737 C CA . CYS A 1 220 ? 11.270 -10.143 6.391 1.00 96.12 220 CYS A CA 1
ATOM 1738 C C . CYS A 1 220 ? 10.982 -11.344 7.296 1.00 96.12 220 CYS A C 1
ATOM 1740 O O . CYS A 1 220 ? 10.164 -12.207 6.980 1.00 96.12 220 CYS A O 1
ATOM 1742 N N . SER A 1 221 ? 11.698 -11.411 8.417 1.00 94.12 221 SER A N 1
ATOM 1743 C CA . SER A 1 221 ? 11.590 -12.460 9.429 1.00 94.12 221 SER A CA 1
ATOM 1744 C C . SER A 1 221 ? 11.883 -11.860 10.798 1.00 94.12 221 SER A C 1
ATOM 1746 O O . SER A 1 221 ? 12.718 -10.968 10.907 1.00 94.12 221 SER A O 1
ATOM 1748 N N . LEU A 1 222 ? 11.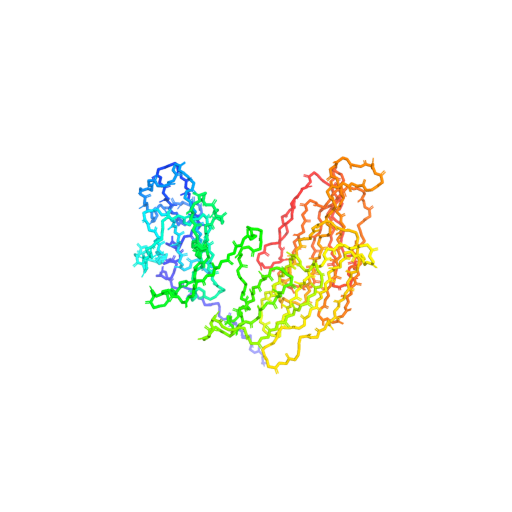232 -12.369 11.846 1.00 94.31 222 LEU A N 1
ATOM 1749 C CA . LEU A 1 222 ? 11.587 -12.038 13.230 1.00 94.31 222 LEU A CA 1
ATOM 1750 C C . LEU A 1 222 ? 12.701 -12.934 13.786 1.00 94.31 222 LEU A C 1
ATOM 1752 O O . LEU A 1 222 ? 13.380 -12.537 14.729 1.00 94.31 222 LEU A O 1
ATOM 1756 N N . ASN A 1 223 ? 12.927 -14.101 13.179 1.00 93.00 223 ASN A N 1
ATOM 1757 C CA . ASN A 1 223 ? 13.853 -15.124 13.682 1.00 93.00 223 ASN A CA 1
ATOM 1758 C C . ASN A 1 223 ? 15.206 -15.144 12.957 1.00 93.00 223 ASN A C 1
ATOM 1760 O O . ASN A 1 223 ? 16.126 -15.828 13.391 1.00 93.00 223 ASN A O 1
ATOM 1764 N N . TRP A 1 224 ? 15.316 -14.429 11.837 1.00 92.19 224 TRP A N 1
ATOM 1765 C CA . TRP A 1 224 ? 16.505 -14.402 10.985 1.00 92.19 224 TRP A CA 1
ATOM 1766 C C . TRP A 1 224 ? 16.913 -12.953 10.714 1.00 92.19 224 TRP A C 1
ATOM 1768 O O . TRP A 1 224 ? 16.034 -12.088 10.762 1.00 92.19 224 TRP A O 1
ATOM 1778 N N . PRO A 1 225 ? 18.197 -12.678 10.420 1.00 94.00 225 PRO A N 1
ATOM 1779 C CA . PRO A 1 225 ? 18.639 -11.347 10.018 1.00 94.00 225 PRO A CA 1
ATOM 1780 C C . PRO A 1 225 ? 17.863 -10.802 8.811 1.00 94.00 225 PRO A C 1
ATOM 1782 O O . PRO A 1 225 ? 17.456 -11.559 7.923 1.00 94.00 225 PRO A O 1
ATOM 1785 N N . ILE A 1 226 ? 17.668 -9.481 8.793 1.00 94.94 226 ILE A N 1
ATOM 1786 C CA . ILE A 1 226 ? 17.087 -8.740 7.667 1.00 94.94 226 ILE A CA 1
ATOM 1787 C C . ILE A 1 226 ? 18.212 -8.409 6.680 1.00 94.94 226 ILE A C 1
ATOM 1789 O O . ILE A 1 226 ? 18.901 -7.394 6.801 1.00 94.94 226 ILE A O 1
ATOM 1793 N N . ASP A 1 227 ? 18.380 -9.282 5.698 1.00 96.00 227 ASP A N 1
ATOM 1794 C CA . ASP A 1 227 ? 19.381 -9.231 4.645 1.00 96.00 227 ASP A CA 1
ATOM 1795 C C . ASP A 1 227 ? 18.804 -8.702 3.331 1.00 96.00 227 ASP A C 1
ATOM 1797 O O . ASP A 1 227 ? 17.639 -8.909 2.972 1.00 96.00 227 ASP A O 1
ATOM 1801 N N . ILE A 1 228 ? 19.651 -7.989 2.593 1.00 97.75 228 ILE A N 1
ATOM 1802 C CA . ILE A 1 228 ? 19.293 -7.437 1.291 1.00 97.75 228 ILE A CA 1
ATOM 1803 C C . ILE A 1 228 ? 19.288 -8.539 0.226 1.00 97.75 228 ILE A C 1
ATOM 1805 O O . ILE A 1 228 ? 20.229 -9.317 0.107 1.00 97.75 228 ILE A O 1
ATOM 1809 N N . ILE A 1 229 ? 18.231 -8.571 -0.578 1.00 98.19 229 ILE A N 1
ATOM 1810 C CA . ILE A 1 229 ? 18.047 -9.497 -1.700 1.00 98.19 229 ILE A CA 1
ATOM 1811 C C . ILE A 1 229 ? 18.368 -8.804 -3.021 1.00 98.19 229 ILE A C 1
ATOM 1813 O O . ILE A 1 229 ? 19.051 -9.360 -3.877 1.00 98.19 229 ILE A O 1
ATOM 1817 N N . ALA A 1 230 ? 17.853 -7.587 -3.203 1.00 98.06 230 ALA A N 1
ATOM 1818 C CA . ALA A 1 230 ? 18.026 -6.817 -4.426 1.00 98.06 230 ALA A CA 1
ATOM 1819 C C . ALA A 1 230 ? 18.090 -5.318 -4.116 1.00 98.06 230 ALA A C 1
ATOM 1821 O O . ALA A 1 230 ? 17.517 -4.840 -3.136 1.00 98.06 230 ALA A O 1
ATOM 1822 N N . CYS A 1 231 ? 18.787 -4.564 -4.961 1.00 97.81 231 CYS A N 1
ATOM 1823 C CA . CYS A 1 231 ? 18.939 -3.120 -4.828 1.00 97.81 231 CYS A CA 1
ATOM 1824 C C . CYS A 1 231 ? 18.913 -2.474 -6.208 1.00 97.81 231 CYS A C 1
ATOM 1826 O O . CYS A 1 231 ? 19.580 -2.948 -7.130 1.00 97.81 231 CYS A O 1
ATOM 1828 N N . LYS A 1 232 ? 18.187 -1.364 -6.339 1.00 97.88 232 LYS A N 1
ATOM 1829 C CA . LYS A 1 232 ? 18.173 -0.547 -7.547 1.00 97.88 232 LYS A CA 1
ATOM 1830 C C . LYS A 1 232 ? 18.308 0.926 -7.184 1.00 97.88 232 LYS A C 1
ATOM 1832 O O . LYS A 1 232 ? 17.500 1.457 -6.429 1.00 97.88 232 LYS A O 1
ATOM 1837 N N . ASN A 1 233 ? 19.315 1.579 -7.760 1.00 97.50 233 ASN A N 1
ATOM 1838 C CA . ASN A 1 233 ? 19.501 3.026 -7.665 1.00 97.50 233 ASN A CA 1
ATOM 1839 C C . ASN A 1 233 ? 18.848 3.724 -8.864 1.00 97.50 233 ASN A C 1
ATOM 1841 O O . ASN A 1 233 ? 18.897 3.201 -9.984 1.00 97.50 233 ASN A O 1
ATOM 1845 N N . PHE A 1 234 ? 18.268 4.896 -8.624 1.00 95.56 234 PHE A N 1
ATOM 1846 C CA . PHE A 1 234 ? 17.607 5.735 -9.626 1.00 95.56 234 PHE A CA 1
ATOM 1847 C C . PHE A 1 234 ? 17.515 7.189 -9.139 1.00 95.56 234 PHE A C 1
ATOM 1849 O O . PHE A 1 234 ? 17.881 7.514 -8.008 1.00 95.56 234 PHE A O 1
ATOM 1856 N N . GLN A 1 235 ? 17.057 8.078 -10.015 1.00 93.06 235 GLN A N 1
ATOM 1857 C CA . GLN A 1 235 ? 16.651 9.429 -9.639 1.00 93.06 235 GLN A CA 1
ATOM 1858 C C . GLN A 1 235 ? 15.155 9.399 -9.325 1.00 93.06 235 GLN A C 1
ATOM 1860 O O . GLN A 1 235 ? 14.371 8.932 -10.146 1.00 93.06 235 GLN A O 1
ATOM 1865 N N . ALA A 1 236 ? 14.784 9.826 -8.122 1.00 94.81 236 ALA A N 1
ATOM 1866 C CA . ALA A 1 236 ? 13.401 9.926 -7.678 1.00 94.81 236 ALA A CA 1
ATOM 1867 C C . ALA A 1 236 ? 13.308 10.862 -6.474 1.00 94.81 236 ALA A C 1
ATOM 1869 O O . ALA A 1 236 ? 14.235 10.913 -5.658 1.00 94.81 236 ALA A O 1
ATOM 1870 N N . ASP A 1 237 ? 12.161 11.516 -6.341 1.00 93.44 237 ASP A N 1
ATOM 1871 C CA . ASP A 1 237 ? 11.745 12.221 -5.132 1.00 93.44 237 ASP A CA 1
ATOM 1872 C C . ASP A 1 237 ? 10.910 11.286 -4.249 1.00 93.44 237 ASP A C 1
ATOM 1874 O O . ASP A 1 237 ? 11.153 11.166 -3.042 1.00 93.44 237 ASP A O 1
ATOM 1878 N N . ARG A 1 238 ? 10.006 10.515 -4.869 1.00 93.50 238 ARG A N 1
ATOM 1879 C CA . ARG A 1 238 ? 9.179 9.484 -4.223 1.00 93.50 238 ARG A CA 1
ATOM 1880 C C . ARG A 1 238 ? 9.085 8.215 -5.070 1.00 93.50 238 ARG A C 1
ATOM 1882 O O . ARG A 1 238 ? 9.492 8.196 -6.230 1.00 93.50 238 ARG A O 1
ATOM 1889 N N . VAL A 1 239 ? 8.543 7.154 -4.476 1.00 96.38 239 VAL A N 1
ATOM 1890 C CA . VAL A 1 239 ? 8.262 5.906 -5.191 1.00 96.38 239 VAL A CA 1
ATOM 1891 C C . VAL A 1 239 ? 6.916 5.324 -4.802 1.00 96.38 239 VAL A C 1
ATOM 1893 O O . VAL A 1 239 ? 6.530 5.419 -3.635 1.00 96.38 239 VAL A O 1
ATOM 1896 N N . ASP A 1 240 ? 6.305 4.622 -5.752 1.00 96.69 240 ASP A N 1
ATOM 1897 C CA . ASP A 1 240 ? 5.169 3.737 -5.516 1.00 96.69 240 ASP A CA 1
ATOM 1898 C C . ASP A 1 240 ? 5.571 2.274 -5.737 1.00 96.69 240 ASP A C 1
ATOM 1900 O O . ASP A 1 240 ? 6.248 1.912 -6.706 1.00 96.69 240 ASP A O 1
ATOM 1904 N N . PHE A 1 241 ? 5.183 1.418 -4.789 1.00 98.06 241 PHE A N 1
ATOM 1905 C CA . PHE A 1 241 ? 5.491 -0.010 -4.800 1.00 98.06 241 PHE A CA 1
ATOM 1906 C C . PHE A 1 241 ? 4.262 -0.821 -5.207 1.00 98.06 241 PHE A C 1
ATOM 1908 O O . PHE A 1 241 ? 3.286 -0.891 -4.459 1.00 98.06 241 PHE A O 1
ATOM 1915 N N . HIS A 1 242 ? 4.348 -1.522 -6.336 1.00 98.38 242 HIS A N 1
ATOM 1916 C CA . HIS A 1 242 ? 3.294 -2.411 -6.823 1.00 98.38 242 HIS A CA 1
ATOM 1917 C C . HIS A 1 242 ? 3.774 -3.857 -6.745 1.00 98.38 242 HIS A C 1
ATOM 1919 O O . HIS A 1 242 ? 4.510 -4.333 -7.611 1.00 98.38 242 HIS A O 1
ATOM 1925 N N . TRP A 1 243 ? 3.377 -4.566 -5.694 1.00 98.44 243 TRP A N 1
ATOM 1926 C CA . TRP A 1 243 ? 3.701 -5.980 -5.529 1.00 98.44 243 TRP A CA 1
ATOM 1927 C C . TRP A 1 243 ? 2.817 -6.876 -6.386 1.00 98.44 243 TRP A C 1
ATOM 1929 O O . TRP A 1 243 ? 1.611 -6.654 -6.497 1.00 98.44 243 TRP A O 1
ATOM 1939 N N . ASN A 1 244 ? 3.396 -7.957 -6.906 1.00 97.75 244 ASN A N 1
ATOM 1940 C CA . ASN A 1 244 ? 2.597 -9.057 -7.417 1.00 97.75 244 ASN A CA 1
ATOM 1941 C C . ASN A 1 244 ? 1.867 -9.770 -6.264 1.00 97.75 244 ASN A C 1
ATOM 1943 O O . ASN A 1 244 ? 2.283 -9.727 -5.106 1.00 97.75 244 ASN A O 1
ATOM 1947 N N . LYS A 1 245 ? 0.775 -10.469 -6.578 1.00 95.75 245 LYS A N 1
ATOM 1948 C CA . LYS A 1 245 ? -0.095 -11.104 -5.574 1.00 95.75 245 LYS A CA 1
ATOM 1949 C C . LYS A 1 245 ? 0.626 -12.118 -4.672 1.00 95.75 245 LYS A C 1
ATOM 1951 O O . LYS A 1 245 ? 0.235 -12.285 -3.519 1.00 95.75 245 LYS A O 1
ATOM 1956 N N . ASN A 1 246 ? 1.648 -12.794 -5.195 1.00 96.06 246 ASN A N 1
ATOM 1957 C CA . ASN A 1 246 ? 2.417 -13.798 -4.458 1.00 96.06 246 ASN A CA 1
ATOM 1958 C C . ASN A 1 246 ? 3.554 -13.211 -3.604 1.00 96.06 246 ASN A C 1
ATOM 1960 O O . ASN A 1 246 ? 4.213 -13.980 -2.914 1.00 96.06 246 ASN A O 1
ATOM 1964 N N . GLY A 1 247 ? 3.829 -11.904 -3.681 1.00 97.50 247 GLY A N 1
ATOM 1965 C CA . GLY A 1 247 ? 4.909 -11.278 -2.914 1.00 97.50 247 GLY A CA 1
ATOM 1966 C C . GLY A 1 247 ? 6.322 -11.652 -3.366 1.00 97.50 247 GLY A C 1
ATOM 1967 O O . GLY A 1 247 ? 7.269 -11.522 -2.595 1.00 97.50 247 GLY A O 1
ATOM 1968 N N . THR A 1 248 ? 6.480 -12.130 -4.603 1.00 97.50 248 THR A N 1
ATOM 1969 C CA . THR A 1 248 ? 7.767 -12.585 -5.163 1.00 97.50 248 THR A CA 1
ATOM 1970 C C . THR A 1 248 ? 8.421 -11.562 -6.091 1.00 97.50 248 THR A C 1
ATOM 1972 O O . THR A 1 248 ? 9.581 -11.717 -6.476 1.00 97.50 248 THR A O 1
ATOM 1975 N N . ALA A 1 249 ? 7.684 -10.529 -6.492 1.00 98.31 249 ALA A N 1
ATOM 1976 C CA . ALA A 1 249 ? 8.185 -9.446 -7.322 1.00 98.31 249 ALA A CA 1
ATOM 1977 C C . ALA A 1 249 ? 7.453 -8.141 -7.010 1.00 98.31 249 ALA A C 1
ATOM 1979 O O . ALA A 1 249 ? 6.271 -8.145 -6.662 1.00 98.31 249 ALA A O 1
ATOM 1980 N N . VAL A 1 250 ? 8.162 -7.029 -7.166 1.00 98.69 250 VAL A N 1
ATOM 1981 C CA . VAL A 1 250 ? 7.647 -5.679 -6.960 1.00 98.69 250 VAL A CA 1
ATOM 1982 C C . VAL A 1 250 ? 8.088 -4.787 -8.109 1.00 98.69 250 VAL A C 1
ATOM 1984 O O . VAL A 1 250 ? 9.260 -4.779 -8.494 1.00 98.69 250 VAL A O 1
ATOM 1987 N N . LEU A 1 251 ? 7.137 -4.043 -8.661 1.00 98.75 251 LEU A N 1
ATOM 1988 C CA . LEU A 1 251 ? 7.429 -2.918 -9.533 1.00 98.75 251 LEU A CA 1
ATOM 1989 C C . LEU A 1 251 ? 7.625 -1.680 -8.666 1.00 98.75 251 LEU A C 1
ATOM 1991 O O . LEU A 1 251 ? 6.847 -1.423 -7.747 1.00 98.75 251 LEU A O 1
ATOM 1995 N N . VAL A 1 252 ? 8.685 -0.941 -8.957 1.00 98.56 252 VAL A N 1
ATOM 1996 C CA . VAL A 1 252 ? 9.015 0.325 -8.312 1.00 98.56 252 VAL A CA 1
ATOM 1997 C C . VAL A 1 252 ? 8.819 1.414 -9.347 1.00 98.56 252 VAL A C 1
ATOM 1999 O O . VAL A 1 252 ? 9.597 1.507 -10.298 1.00 98.56 252 VAL A O 1
ATOM 2002 N N . MET A 1 253 ? 7.777 2.216 -9.166 1.00 98.00 253 MET A N 1
ATOM 2003 C CA . MET A 1 253 ? 7.557 3.415 -9.960 1.00 98.00 253 MET A CA 1
ATOM 2004 C C . MET A 1 253 ? 8.314 4.562 -9.293 1.00 98.00 253 MET A C 1
ATOM 2006 O O . MET A 1 253 ? 7.941 5.014 -8.216 1.00 98.00 253 MET A O 1
ATOM 2010 N N . ALA A 1 254 ? 9.433 4.961 -9.889 1.00 96.88 254 ALA A N 1
ATOM 2011 C CA . ALA A 1 254 ? 10.271 6.066 -9.450 1.00 96.88 254 ALA A CA 1
ATOM 2012 C C . ALA A 1 254 ? 9.754 7.373 -10.053 1.00 96.88 254 ALA A C 1
ATOM 2014 O O . ALA A 1 254 ? 9.705 7.498 -11.275 1.00 96.88 254 ALA A O 1
ATOM 2015 N N . ILE A 1 255 ? 9.382 8.328 -9.201 1.00 94.62 255 ILE A N 1
ATOM 2016 C CA . ILE A 1 255 ? 8.712 9.568 -9.602 1.00 94.62 255 ILE A CA 1
ATOM 2017 C C . ILE A 1 255 ? 9.605 10.754 -9.234 1.00 94.62 255 ILE A C 1
ATOM 2019 O O . ILE A 1 255 ? 10.018 10.893 -8.077 1.00 94.62 255 ILE A O 1
ATOM 2023 N N . LEU A 1 256 ? 9.897 11.599 -10.218 1.00 92.19 256 LEU A N 1
ATOM 2024 C CA . LEU A 1 256 ? 10.520 12.914 -10.061 1.00 92.19 256 LEU A CA 1
ATOM 2025 C C . LEU A 1 256 ? 9.446 13.976 -10.262 1.00 92.19 256 LEU A C 1
ATOM 2027 O O . LEU A 1 256 ? 8.772 13.940 -11.285 1.00 92.19 256 LEU A O 1
ATOM 2031 N N . ASP A 1 257 ? 9.309 14.920 -9.333 1.00 86.12 257 ASP A N 1
ATOM 2032 C CA . ASP A 1 257 ? 8.299 15.984 -9.432 1.00 86.12 257 ASP A CA 1
ATOM 2033 C C . ASP A 1 257 ? 8.688 17.059 -10.457 1.00 86.12 257 ASP A C 1
ATOM 2035 O O . ASP A 1 257 ? 7.827 17.676 -11.081 1.00 86.12 257 ASP A O 1
ATOM 2039 N N . VAL A 1 258 ? 9.991 17.269 -10.659 1.00 79.19 258 VAL A N 1
ATOM 2040 C CA . VAL A 1 258 ? 10.537 18.186 -11.666 1.00 79.19 258 VAL A CA 1
ATOM 2041 C C . VAL A 1 258 ? 11.557 17.435 -12.506 1.00 79.19 258 VAL A C 1
ATOM 2043 O O . VAL A 1 258 ? 12.508 16.863 -11.975 1.00 79.19 258 VAL A O 1
ATOM 2046 N N . ASP A 1 259 ? 11.368 17.441 -13.823 1.00 69.56 259 ASP A N 1
ATOM 2047 C CA . ASP A 1 259 ? 12.295 16.801 -14.750 1.00 69.56 259 ASP A CA 1
ATOM 2048 C C . ASP A 1 259 ? 13.606 17.608 -14.828 1.00 69.56 259 ASP A C 1
ATOM 2050 O O . ASP A 1 259 ? 13.586 18.763 -15.267 1.00 69.56 259 ASP A O 1
ATOM 2054 N N . PRO A 1 260 ? 14.765 17.025 -14.461 1.00 65.44 260 PRO A N 1
ATOM 2055 C CA . PRO A 1 260 ? 16.055 17.710 -14.533 1.00 65.44 260 PRO A CA 1
ATOM 2056 C C . PRO A 1 260 ? 16.431 18.166 -15.948 1.00 65.44 260 PRO A C 1
ATOM 2058 O O . PRO A 1 260 ? 17.228 19.089 -16.103 1.00 65.44 260 PRO A O 1
ATOM 2061 N N . GLN A 1 261 ? 15.884 17.522 -16.985 1.00 68.25 261 GLN A N 1
ATOM 2062 C CA . GLN A 1 261 ? 16.108 17.896 -18.384 1.00 68.25 261 GLN A CA 1
ATOM 2063 C C . GLN A 1 261 ? 15.194 19.040 -18.839 1.00 68.25 261 GLN A C 1
ATOM 2065 O O . GLN A 1 261 ? 15.330 19.509 -19.969 1.00 68.25 261 GLN A O 1
ATOM 2070 N N . ASN A 1 262 ? 14.278 19.484 -17.971 1.00 65.88 262 ASN A N 1
ATOM 2071 C CA . ASN A 1 262 ? 13.296 20.534 -18.217 1.00 65.88 262 ASN A CA 1
ATOM 2072 C C . ASN A 1 262 ? 12.436 20.281 -19.472 1.00 65.88 262 ASN A C 1
ATOM 2074 O O . ASN A 1 262 ? 11.966 21.224 -20.108 1.00 65.88 262 ASN A O 1
ATOM 2078 N N . LYS A 1 263 ? 12.249 19.008 -19.859 1.00 62.69 263 LYS A N 1
ATOM 2079 C CA . LYS A 1 263 ? 11.402 18.632 -21.002 1.00 62.69 263 LYS A CA 1
ATOM 2080 C C . LYS A 1 263 ? 9.927 18.608 -20.624 1.00 62.69 263 LYS A C 1
ATOM 2082 O O . LYS A 1 263 ? 9.067 18.741 -21.489 1.00 62.69 263 LYS A O 1
ATOM 2087 N N . SER A 1 264 ? 9.633 18.445 -19.337 1.00 63.38 264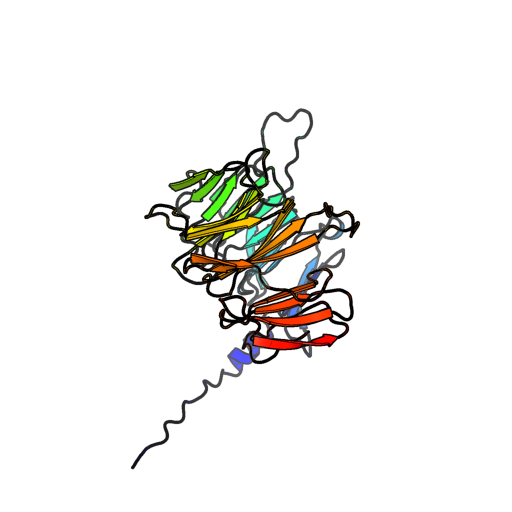 SER A N 1
ATOM 2088 C CA . SER A 1 264 ? 8.276 18.372 -18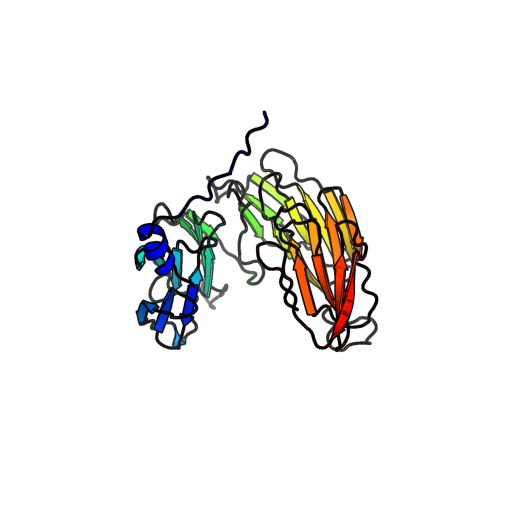.811 1.00 63.38 264 SER A CA 1
ATOM 2089 C C . SER A 1 264 ? 8.153 19.150 -17.499 1.00 63.38 264 SER A C 1
ATOM 2091 O O . SER A 1 264 ? 8.912 18.954 -16.553 1.00 63.38 264 SER A O 1
ATOM 2093 N N . TYR A 1 265 ? 7.159 20.040 -17.430 1.00 60.50 265 TYR A N 1
ATOM 2094 C CA . TYR A 1 265 ? 6.823 20.788 -16.209 1.00 60.50 265 TYR A CA 1
ATOM 2095 C C . TYR A 1 265 ? 6.189 19.911 -15.118 1.00 60.50 265 TYR A C 1
ATOM 2097 O O . TYR A 1 265 ? 6.087 20.344 -13.975 1.00 60.50 265 TYR A O 1
ATOM 2105 N N . TYR A 1 266 ? 5.757 18.699 -15.472 1.00 63.53 266 TYR A N 1
ATOM 2106 C CA . TYR A 1 266 ? 5.023 17.781 -14.598 1.00 63.53 266 TYR A CA 1
ATOM 2107 C C . TYR A 1 266 ? 5.886 16.645 -14.035 1.00 63.53 266 TYR A C 1
ATOM 2109 O O . TYR A 1 266 ? 5.346 15.722 -13.430 1.00 63.53 266 TYR A O 1
ATOM 2117 N N . GLY A 1 267 ? 7.207 16.706 -14.230 1.00 82.25 267 GLY A N 1
ATOM 2118 C CA . GLY A 1 267 ? 8.111 15.675 -13.738 1.00 82.25 267 GLY A CA 1
ATOM 2119 C C . GLY A 1 267 ? 8.217 14.456 -14.657 1.00 82.25 267 GLY A C 1
ATOM 2120 O O . GLY A 1 267 ? 7.761 14.473 -15.798 1.00 82.25 267 GLY A O 1
ATOM 2121 N N . SER A 1 268 ? 8.858 13.390 -14.173 1.00 87.06 268 SER A N 1
ATOM 2122 C CA . SER A 1 268 ? 9.069 12.164 -14.957 1.00 87.06 268 SER A CA 1
ATOM 2123 C C . SER A 1 268 ? 8.942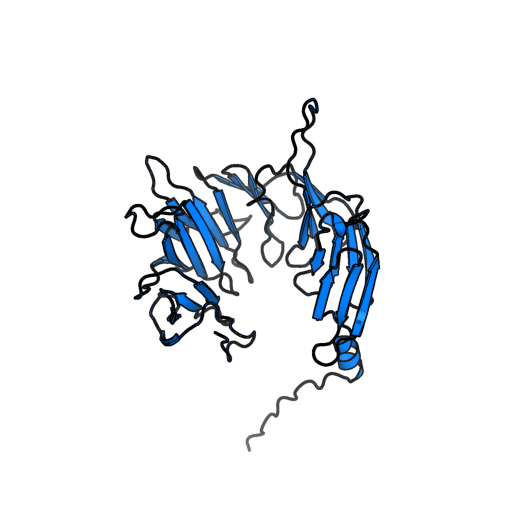 10.902 -14.112 1.00 87.06 268 SER A C 1
ATOM 2125 O O . SER A 1 268 ? 9.242 10.899 -12.917 1.00 87.06 268 SER A O 1
ATOM 2127 N N . GLU A 1 269 ? 8.527 9.815 -14.757 1.00 93.12 269 GLU A N 1
ATOM 2128 C CA . GLU A 1 269 ? 8.295 8.526 -14.116 1.00 93.12 269 GLU A CA 1
ATOM 2129 C C . GLU A 1 269 ? 9.137 7.446 -14.793 1.00 93.12 269 GLU A C 1
ATOM 2131 O O . GLU A 1 269 ? 9.229 7.374 -16.018 1.00 93.12 269 GLU A O 1
ATOM 2136 N N . ASN A 1 270 ? 9.758 6.588 -13.989 1.00 95.06 270 ASN A N 1
ATOM 2137 C CA . ASN A 1 270 ? 10.535 5.451 -14.463 1.00 95.06 270 ASN A CA 1
ATOM 2138 C C . ASN A 1 270 ? 10.084 4.181 -13.750 1.00 95.06 270 ASN A C 1
ATOM 2140 O O . ASN A 1 270 ? 9.909 4.167 -12.533 1.00 95.06 270 ASN A O 1
ATOM 2144 N N . LEU A 1 271 ? 9.934 3.091 -14.500 1.00 98.12 271 LEU A N 1
ATOM 2145 C CA . LEU A 1 271 ? 9.504 1.815 -13.943 1.00 98.12 271 LEU A CA 1
ATOM 2146 C C . LEU A 1 271 ? 10.684 0.856 -13.798 1.00 98.12 271 LEU A C 1
ATOM 2148 O O . LEU A 1 271 ? 11.431 0.594 -14.745 1.00 98.12 271 LEU A O 1
ATOM 2152 N N . HIS A 1 272 ? 10.819 0.282 -12.611 1.00 98.38 272 HIS A N 1
ATOM 2153 C CA . HIS A 1 272 ? 11.818 -0.735 -12.307 1.00 98.38 272 HIS A CA 1
ATOM 2154 C C . HIS A 1 272 ? 11.149 -2.004 -11.790 1.00 98.38 272 HIS A C 1
ATOM 2156 O O . HIS A 1 272 ? 10.089 -1.951 -11.175 1.00 98.38 272 HIS A O 1
ATOM 2162 N N . LEU A 1 273 ? 11.793 -3.147 -12.001 1.00 98.62 273 LEU A N 1
ATOM 2163 C CA . LEU A 1 273 ? 11.373 -4.441 -11.477 1.00 98.62 273 LEU A CA 1
ATOM 2164 C C . LEU A 1 273 ? 12.421 -4.946 -10.487 1.00 98.62 273 LEU A C 1
ATOM 2166 O O . LEU A 1 273 ? 13.607 -4.990 -10.814 1.00 98.62 273 LEU A O 1
ATOM 2170 N N . MET A 1 274 ? 11.978 -5.371 -9.304 1.00 98.62 274 MET A N 1
ATOM 2171 C CA . MET A 1 274 ? 12.783 -6.149 -8.364 1.00 98.62 274 MET A CA 1
ATOM 2172 C C . MET A 1 274 ? 12.098 -7.480 -8.051 1.00 98.62 274 MET A C 1
ATOM 2174 O O . MET A 1 274 ? 10.877 -7.538 -7.906 1.00 98.62 274 MET A O 1
ATOM 2178 N N . THR A 1 275 ? 12.870 -8.558 -7.922 1.00 98.12 275 THR A N 1
ATOM 2179 C CA . THR A 1 275 ? 12.347 -9.894 -7.588 1.00 98.12 275 THR A CA 1
ATOM 2180 C C . THR A 1 275 ? 13.080 -10.499 -6.403 1.00 98.12 275 THR A C 1
ATOM 2182 O O . THR A 1 275 ? 14.242 -10.187 -6.141 1.00 98.12 275 THR A O 1
ATOM 2185 N N . THR A 1 276 ? 12.422 -11.433 -5.722 1.00 96.75 276 THR A N 1
ATOM 2186 C CA . THR A 1 276 ? 13.000 -12.159 -4.583 1.00 96.75 276 THR A CA 1
ATOM 2187 C C . THR A 1 276 ? 14.106 -13.138 -4.988 1.00 96.75 276 THR A C 1
ATOM 2189 O O . THR A 1 276 ? 14.815 -13.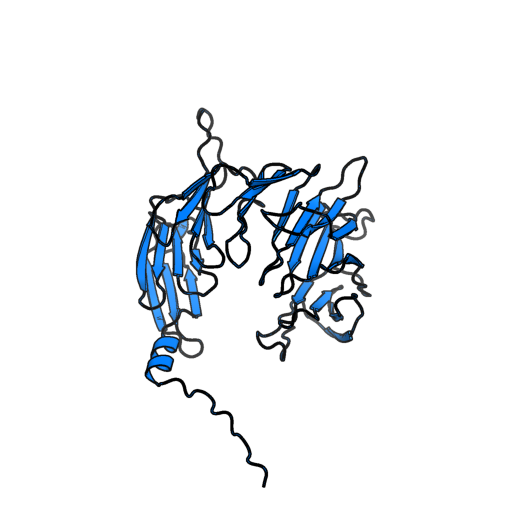657 -4.134 1.00 96.75 276 THR A O 1
ATOM 2192 N N . CYS A 1 277 ? 14.309 -13.350 -6.292 1.00 95.44 277 CYS A N 1
ATOM 2193 C CA . CYS A 1 277 ? 15.446 -14.086 -6.844 1.00 95.44 277 CYS A CA 1
ATOM 2194 C C . CYS A 1 277 ? 16.684 -13.200 -7.088 1.00 95.44 277 CYS A C 1
ATOM 2196 O O . CYS A 1 277 ? 17.649 -13.668 -7.685 1.00 95.44 277 CYS A O 1
ATOM 2198 N N . GLY A 1 278 ? 16.655 -11.923 -6.689 1.00 94.75 278 GLY A N 1
ATOM 2199 C CA . GLY A 1 278 ? 17.788 -11.000 -6.828 1.00 94.75 278 GLY A CA 1
ATOM 2200 C C . GLY A 1 278 ? 17.825 -10.209 -8.140 1.00 94.75 278 GLY A C 1
ATOM 2201 O O . GLY A 1 278 ? 18.746 -9.425 -8.355 1.00 94.75 278 GLY A O 1
ATOM 2202 N N . VAL A 1 279 ? 16.831 -10.364 -9.026 1.00 95.31 279 VAL A N 1
ATOM 2203 C CA . VAL A 1 279 ? 16.729 -9.518 -10.232 1.00 95.31 279 VAL A CA 1
ATOM 2204 C C . VAL A 1 279 ? 16.371 -8.091 -9.820 1.00 95.31 279 VAL A C 1
ATOM 2206 O O . VAL A 1 279 ? 15.410 -7.903 -9.078 1.00 95.31 279 VAL A O 1
ATOM 2209 N N . ALA A 1 280 ? 17.104 -7.106 -10.343 1.00 97.50 280 ALA A N 1
ATOM 2210 C CA . ALA A 1 280 ? 16.796 -5.681 -10.257 1.00 97.50 280 ALA A CA 1
ATOM 2211 C C . ALA A 1 280 ? 17.098 -5.000 -11.604 1.00 97.50 280 ALA A C 1
ATOM 2213 O O . ALA A 1 280 ? 18.261 -4.817 -11.966 1.00 97.50 280 ALA A O 1
ATOM 2214 N N . CYS A 1 281 ? 16.070 -4.626 -12.366 1.00 97.19 281 CYS A N 1
ATOM 2215 C CA . CYS A 1 281 ? 16.230 -4.076 -13.716 1.00 97.19 281 CYS A CA 1
ATOM 2216 C C . CYS A 1 281 ? 15.267 -2.917 -14.009 1.00 97.19 281 CYS A C 1
ATOM 2218 O O . CYS A 1 281 ? 14.333 -2.648 -13.257 1.00 97.19 281 CYS A O 1
ATOM 2220 N N . ASN A 1 282 ? 15.535 -2.190 -15.096 1.00 97.69 282 ASN A N 1
ATOM 2221 C CA . ASN A 1 282 ? 14.590 -1.220 -15.650 1.00 97.69 282 ASN A CA 1
ATOM 2222 C C . ASN A 1 282 ? 13.563 -1.969 -16.501 1.00 97.69 282 ASN A C 1
ATOM 2224 O O . ASN A 1 282 ? 13.939 -2.910 -17.202 1.00 97.69 282 ASN A O 1
ATOM 2228 N N . VAL A 1 283 ? 12.308 -1.526 -16.488 1.00 98.12 283 VAL A N 1
ATOM 2229 C CA . VAL A 1 283 ? 11.319 -1.979 -17.467 1.00 98.12 283 VAL A CA 1
ATOM 2230 C C . VAL A 1 283 ? 11.475 -1.119 -18.726 1.00 98.12 283 VAL A C 1
ATOM 2232 O O . VAL A 1 283 ? 11.346 0.102 -18.631 1.00 98.12 283 VAL A O 1
ATOM 2235 N N . PRO A 1 284 ? 11.804 -1.702 -19.893 1.00 95.50 284 PRO A N 1
ATOM 2236 C CA . PRO A 1 284 ? 12.069 -0.930 -21.100 1.00 95.50 284 PRO A CA 1
ATOM 2237 C C . PRO A 1 284 ? 10.756 -0.445 -21.728 1.00 95.50 284 PRO A C 1
ATOM 2239 O O . PRO A 1 284 ? 10.083 -1.185 -22.447 1.00 95.50 284 PRO A O 1
ATOM 2242 N N . LEU A 1 285 ? 10.406 0.810 -21.454 1.00 96.81 285 LEU A N 1
ATOM 2243 C CA . LEU A 1 285 ? 9.271 1.500 -22.061 1.00 96.81 285 LEU A CA 1
ATOM 2244 C C . LEU A 1 285 ? 9.756 2.254 -23.306 1.00 96.81 285 LEU A C 1
ATOM 2246 O O . LEU A 1 285 ? 10.585 3.154 -23.223 1.00 96.81 285 LEU A O 1
ATOM 2250 N N . ASP A 1 286 ? 9.270 1.852 -24.478 1.00 94.88 286 ASP A N 1
ATOM 2251 C CA . ASP A 1 286 ? 9.748 2.305 -25.795 1.00 94.88 286 ASP A CA 1
ATOM 2252 C C . ASP A 1 286 ? 8.988 3.515 -26.364 1.00 94.88 286 ASP A C 1
ATOM 2254 O O . ASP A 1 286 ? 9.042 3.778 -27.565 1.00 94.88 286 ASP A O 1
ATOM 2258 N N . ARG A 1 287 ? 8.254 4.243 -25.519 1.00 94.00 287 ARG A N 1
ATOM 2259 C CA . ARG A 1 287 ? 7.457 5.408 -25.913 1.00 94.00 287 ARG A CA 1
ATOM 2260 C C . ARG A 1 287 ? 7.582 6.495 -24.858 1.00 94.00 287 ARG A C 1
ATOM 2262 O O . ARG A 1 287 ? 7.426 6.224 -23.672 1.00 94.00 287 ARG A O 1
ATOM 2269 N N . GLU A 1 288 ? 7.839 7.714 -25.312 1.00 91.56 288 GLU A N 1
ATOM 2270 C CA . GLU A 1 288 ? 7.956 8.884 -24.445 1.00 91.56 288 GLU A CA 1
ATOM 2271 C C . GLU A 1 288 ? 6.592 9.300 -23.874 1.00 91.56 288 GLU A C 1
ATOM 2273 O O . GLU A 1 288 ? 5.572 9.274 -24.573 1.00 91.56 288 GLU A O 1
ATOM 2278 N N . GLY A 1 289 ? 6.587 9.677 -22.595 1.00 91.50 289 GLY A N 1
ATOM 2279 C CA . GLY A 1 289 ? 5.424 10.138 -21.841 1.00 91.50 289 GLY A CA 1
ATOM 2280 C C . GLY A 1 289 ? 5.302 9.448 -20.475 1.00 91.50 289 GLY A C 1
ATOM 2281 O O . GLY A 1 289 ? 6.194 8.688 -20.094 1.00 91.50 289 GLY A O 1
ATOM 2282 N N . PRO A 1 290 ? 4.217 9.716 -19.733 1.00 93.50 290 PRO A N 1
ATOM 2283 C CA . PRO A 1 290 ? 4.021 9.203 -18.377 1.00 93.50 290 PRO A CA 1
ATOM 2284 C C . PRO A 1 290 ? 3.637 7.718 -18.366 1.00 93.50 290 PRO A C 1
ATOM 2286 O O . PRO A 1 290 ? 3.300 7.136 -19.406 1.00 93.50 290 PRO A O 1
ATOM 2289 N N . ILE A 1 291 ? 3.645 7.114 -17.180 1.00 96.19 291 ILE A N 1
ATOM 2290 C CA . ILE A 1 291 ? 3.082 5.791 -16.926 1.00 96.19 291 ILE A CA 1
ATOM 2291 C C . ILE A 1 291 ? 1.675 5.996 -16.370 1.00 96.19 291 ILE A C 1
ATOM 2293 O O . ILE A 1 291 ? 1.487 6.379 -15.224 1.00 96.19 291 ILE A O 1
ATOM 2297 N N . HIS A 1 292 ? 0.659 5.719 -17.183 1.00 95.56 292 HIS A N 1
ATOM 2298 C CA . HIS A 1 292 ? -0.730 5.940 -16.776 1.00 95.56 292 HIS A CA 1
ATOM 2299 C C . HIS A 1 292 ? -1.223 4.875 -15.799 1.00 95.56 292 HIS A C 1
ATOM 2301 O O . HIS A 1 292 ? -1.961 5.175 -14.866 1.00 95.56 292 HIS A O 1
ATOM 2307 N N . SER A 1 293 ? -0.836 3.614 -16.015 1.00 97.25 293 SER A N 1
ATOM 2308 C CA . SER A 1 293 ? -1.310 2.506 -15.190 1.00 97.25 293 SER A CA 1
ATOM 2309 C C . SER A 1 293 ? -0.410 1.281 -15.288 1.00 97.25 293 SER A C 1
ATOM 2311 O O . SER A 1 293 ? 0.222 1.016 -16.314 1.00 97.25 293 SER A O 1
ATOM 2313 N N . VAL A 1 294 ? -0.371 0.522 -14.198 1.00 97.94 294 VAL A N 1
ATOM 2314 C CA . VAL A 1 294 ? 0.341 -0.745 -14.068 1.00 97.94 294 VAL A CA 1
ATOM 2315 C C . VAL A 1 294 ? -0.573 -1.714 -13.343 1.00 97.94 294 VAL A C 1
ATOM 2317 O O . VAL A 1 294 ? -1.076 -1.389 -12.268 1.00 97.94 294 VAL A O 1
ATOM 2320 N N . ASP A 1 295 ? -0.714 -2.925 -13.873 1.00 98.19 295 ASP A N 1
ATOM 2321 C CA . ASP A 1 295 ? -1.406 -3.988 -13.154 1.00 98.19 295 ASP A CA 1
ATOM 2322 C C . ASP A 1 295 ? -0.717 -5.342 -13.308 1.00 98.19 295 ASP A C 1
ATOM 2324 O O . ASP A 1 295 ? -0.156 -5.693 -14.353 1.00 98.19 295 ASP A O 1
ATOM 2328 N N . TRP A 1 296 ? -0.750 -6.117 -12.231 1.00 98.25 296 TRP A N 1
ATOM 2329 C CA . TRP A 1 296 ? -0.178 -7.450 -12.182 1.00 98.25 296 TRP A CA 1
ATOM 2330 C C . TRP A 1 296 ? -1.216 -8.480 -12.594 1.00 98.25 296 TRP A C 1
ATOM 2332 O O . TRP A 1 296 ? -2.293 -8.584 -12.009 1.00 98.25 296 TRP A O 1
ATOM 2342 N N . HIS A 1 297 ? -0.840 -9.363 -13.515 1.00 97.75 297 HIS A N 1
ATOM 2343 C CA . HIS A 1 297 ? -1.645 -10.542 -13.783 1.00 97.75 297 HIS A CA 1
ATOM 2344 C C . HIS A 1 297 ? -1.785 -11.365 -12.483 1.00 97.75 297 HIS A C 1
ATOM 2346 O O . HIS A 1 297 ? -0.778 -11.608 -11.806 1.00 97.75 297 HIS A O 1
ATOM 2352 N N . PRO A 1 298 ? -2.977 -11.888 -12.128 1.00 96.06 298 PRO A N 1
ATOM 2353 C CA . PRO A 1 298 ? -3.214 -12.554 -10.838 1.00 96.06 298 PRO A CA 1
ATOM 2354 C C . PRO A 1 298 ? -2.341 -13.797 -10.610 1.00 96.06 298 PRO A C 1
ATOM 2356 O O . PRO A 1 298 ? -2.095 -14.187 -9.470 1.00 96.06 298 PRO A O 1
ATOM 2359 N N . GLY A 1 299 ? -1.837 -14.403 -11.689 1.00 96.19 299 GLY A N 1
ATOM 2360 C CA . GLY A 1 299 ? -0.832 -15.471 -11.656 1.00 96.19 299 GLY A CA 1
ATOM 2361 C C . GLY A 1 299 ? 0.586 -15.032 -11.258 1.00 96.19 299 GLY A C 1
ATOM 2362 O O . GLY A 1 299 ? 1.463 -15.884 -11.162 1.00 96.19 299 GLY A O 1
ATOM 2363 N N . SER A 1 300 ? 0.829 -13.736 -11.027 1.00 96.69 300 SER A N 1
ATOM 2364 C CA . SER A 1 300 ? 2.075 -13.163 -10.489 1.00 96.69 300 SER A CA 1
ATOM 2365 C C . SER A 1 300 ? 3.338 -13.333 -11.349 1.00 96.69 300 SER A C 1
ATOM 2367 O O . SER A 1 300 ? 4.449 -13.149 -10.854 1.00 96.69 300 SER A O 1
ATOM 2369 N N . LYS A 1 301 ? 3.181 -13.682 -12.631 1.00 96.06 301 LYS A N 1
ATOM 2370 C CA . LYS A 1 301 ? 4.286 -13.925 -13.583 1.00 96.06 301 LYS A CA 1
ATOM 2371 C C . LYS A 1 301 ? 4.370 -12.911 -14.723 1.00 96.06 301 LYS A C 1
ATOM 2373 O O . LYS A 1 301 ? 5.363 -12.897 -15.442 1.00 96.06 301 LYS A O 1
ATOM 2378 N N . LEU A 1 302 ? 3.317 -12.123 -14.903 1.00 97.38 302 LEU A N 1
ATOM 2379 C CA . LEU A 1 302 ? 3.180 -11.137 -15.965 1.00 97.38 302 LEU A CA 1
ATOM 2380 C C . LEU A 1 302 ? 2.606 -9.857 -15.364 1.00 97.38 302 LEU A C 1
ATOM 2382 O O . LEU A 1 302 ? 1.863 -9.922 -14.381 1.00 97.38 302 LEU A O 1
ATOM 2386 N N . PHE A 1 303 ? 2.913 -8.723 -15.970 1.00 98.44 303 PHE A N 1
ATOM 2387 C CA . PHE A 1 303 ? 2.295 -7.440 -15.650 1.00 98.44 303 PHE A CA 1
ATOM 2388 C C . PHE A 1 303 ? 2.090 -6.634 -16.925 1.00 98.44 303 PHE A C 1
ATOM 2390 O O . PHE A 1 303 ? 2.832 -6.802 -17.894 1.00 98.44 303 PHE A O 1
ATOM 2397 N N . CYS A 1 304 ? 1.066 -5.789 -16.933 1.00 98.25 304 CYS A N 1
ATOM 2398 C CA . CYS A 1 304 ? 0.792 -4.874 -18.029 1.00 98.25 304 CYS A CA 1
ATOM 2399 C C . CYS A 1 304 ? 1.099 -3.444 -17.601 1.00 98.25 304 CYS A C 1
ATOM 2401 O O . CYS A 1 304 ? 0.886 -3.081 -16.445 1.00 98.25 304 CYS A O 1
ATOM 2403 N N . VAL A 1 305 ? 1.612 -2.656 -18.542 1.00 98.44 305 VAL A N 1
ATOM 2404 C CA . VAL A 1 305 ? 1.910 -1.236 -18.360 1.00 98.44 305 VAL A CA 1
ATOM 2405 C C . VAL A 1 305 ? 1.240 -0.462 -19.485 1.00 98.44 305 VAL A C 1
ATOM 2407 O O . VAL A 1 305 ? 1.401 -0.829 -20.652 1.00 98.44 305 VAL A O 1
ATOM 2410 N N . VAL A 1 306 ? 0.532 0.609 -19.134 1.00 98.19 306 VAL A N 1
ATOM 2411 C CA . VAL A 1 306 ? -0.011 1.613 -20.058 1.00 98.19 306 VAL A CA 1
ATOM 2412 C C . VAL A 1 306 ? 0.841 2.870 -19.935 1.00 98.19 306 VAL A C 1
ATOM 2414 O O . VAL A 1 306 ? 0.931 3.444 -18.853 1.00 98.19 306 VAL A O 1
ATOM 2417 N N . TYR A 1 307 ? 1.502 3.285 -21.015 1.00 97.19 307 TYR A N 1
ATOM 2418 C CA . TYR A 1 307 ? 2.525 4.333 -20.974 1.00 97.19 307 TYR A CA 1
ATOM 2419 C C . TYR A 1 307 ? 2.631 5.150 -22.267 1.00 97.19 307 TYR A C 1
ATOM 2421 O O . TYR A 1 307 ? 2.210 4.734 -23.350 1.00 97.19 307 TYR A O 1
ATOM 2429 N N . GLY A 1 308 ? 3.247 6.322 -22.146 1.00 95.69 308 GLY A N 1
ATOM 2430 C CA . GLY A 1 308 ? 3.499 7.254 -23.238 1.00 95.69 308 GLY A CA 1
ATOM 2431 C C . GLY A 1 308 ? 2.346 8.226 -23.497 1.00 95.69 308 GLY A C 1
ATOM 2432 O O . GLY A 1 308 ? 1.225 8.045 -23.017 1.00 95.69 308 GLY A O 1
ATOM 2433 N N . TYR A 1 309 ? 2.609 9.282 -24.271 1.00 93.56 309 TYR A N 1
ATOM 2434 C CA . TYR A 1 309 ? 1.581 10.268 -24.623 1.00 93.56 309 TYR A CA 1
ATOM 2435 C C . TYR A 1 309 ? 0.424 9.638 -25.403 1.00 93.56 309 TYR A C 1
ATOM 2437 O O . TYR A 1 309 ? 0.651 8.812 -26.296 1.00 93.56 309 TYR A O 1
ATOM 2445 N N . ILE A 1 310 ? -0.800 10.068 -25.072 1.00 92.06 310 ILE A N 1
ATOM 2446 C CA . ILE A 1 310 ? -2.044 9.599 -25.690 1.00 92.06 310 ILE A CA 1
ATOM 2447 C C . ILE A 1 310 ? -1.999 9.857 -27.210 1.00 92.06 310 ILE A C 1
ATOM 2449 O O . ILE A 1 310 ? -1.674 10.976 -27.611 1.00 92.06 310 ILE A O 1
ATOM 2453 N N . PRO A 1 311 ? -2.316 8.865 -28.068 1.00 95.94 311 PRO A N 1
ATOM 2454 C CA . PRO A 1 311 ? -2.741 7.498 -27.736 1.00 95.94 311 PRO A CA 1
ATOM 2455 C C . PRO A 1 311 ? -1.610 6.681 -27.092 1.00 95.94 311 PRO A C 1
ATOM 2457 O O . PRO A 1 311 ? -0.528 6.543 -27.663 1.00 95.94 311 PRO A O 1
ATOM 2460 N N . SER A 1 312 ? -1.855 6.166 -25.888 1.00 96.62 312 SER A N 1
ATOM 2461 C CA . SER A 1 312 ? -0.843 5.507 -25.064 1.00 96.62 312 SER A CA 1
ATOM 2462 C C . SER A 1 312 ? -0.611 4.086 -25.571 1.00 96.62 312 SER A C 1
ATOM 2464 O O . SER A 1 312 ? -1.488 3.482 -26.192 1.00 96.62 312 SER A O 1
ATOM 2466 N N . LYS A 1 313 ? 0.584 3.541 -25.337 1.00 97.38 313 LYS A N 1
ATOM 2467 C CA . LYS A 1 313 ? 0.880 2.135 -25.614 1.00 97.38 313 LYS A CA 1
ATOM 2468 C C . LYS A 1 313 ? 0.529 1.296 -24.391 1.00 97.38 313 LYS A C 1
ATOM 2470 O O . LYS A 1 313 ? 0.876 1.672 -23.276 1.00 97.38 313 LYS A O 1
ATOM 2475 N N . ALA A 1 314 ? -0.075 0.132 -24.608 1.00 97.94 314 ALA A N 1
ATOM 2476 C CA . ALA A 1 314 ? -0.191 -0.901 -23.586 1.00 97.94 314 ALA A CA 1
ATOM 2477 C C . ALA A 1 314 ? 0.660 -2.118 -23.975 1.00 97.94 314 ALA A C 1
ATOM 2479 O O . ALA A 1 314 ? 0.573 -2.610 -25.099 1.00 97.94 314 ALA A O 1
ATOM 2480 N N . ALA A 1 315 ? 1.484 -2.625 -23.059 1.00 98.00 315 ALA A N 1
ATOM 2481 C CA . ALA A 1 315 ? 2.315 -3.804 -23.309 1.00 98.00 315 ALA A CA 1
ATOM 2482 C C . ALA A 1 315 ? 2.385 -4.725 -22.086 1.00 98.00 315 ALA A C 1
ATOM 2484 O O . ALA A 1 315 ? 2.258 -4.283 -20.944 1.00 98.00 315 ALA A O 1
ATOM 2485 N N . LEU A 1 316 ? 2.572 -6.020 -22.338 1.00 97.94 316 LEU A N 1
ATOM 2486 C CA . LEU A 1 316 ? 2.693 -7.067 -21.327 1.00 97.94 316 LEU A CA 1
ATOM 2487 C C . LEU A 1 316 ? 4.157 -7.476 -21.171 1.00 97.94 316 LEU A C 1
ATOM 2489 O O . LEU A 1 316 ? 4.839 -7.691 -22.172 1.00 97.94 316 LEU A O 1
ATOM 2493 N N . PHE A 1 317 ? 4.614 -7.657 -19.936 1.00 98.56 317 PHE A N 1
ATOM 2494 C CA . PHE A 1 317 ? 5.995 -8.002 -19.609 1.00 98.56 317 PHE A CA 1
ATOM 2495 C C . PHE A 1 317 ? 6.083 -9.221 -18.685 1.00 98.56 317 PHE A C 1
ATOM 2497 O O . PHE A 1 317 ? 5.156 -9.497 -17.921 1.00 98.56 317 PHE A O 1
ATOM 2504 N N . ASP A 1 318 ? 7.203 -9.945 -18.750 1.00 97.69 318 ASP A N 1
ATOM 2505 C CA . ASP A 1 318 ? 7.539 -11.059 -17.852 1.00 97.69 318 ASP A CA 1
ATOM 2506 C C . ASP A 1 318 ? 8.369 -10.622 -16.624 1.00 97.69 318 ASP A C 1
ATOM 2508 O O . ASP A 1 318 ? 8.738 -9.460 -16.462 1.00 97.69 318 ASP A O 1
ATOM 2512 N N . LEU A 1 319 ? 8.717 -11.576 -15.750 1.00 97.00 319 LEU A N 1
ATOM 2513 C CA . LEU A 1 319 ? 9.544 -11.339 -14.551 1.00 97.00 319 LEU A CA 1
ATOM 2514 C C . LEU A 1 319 ? 11.024 -11.012 -14.832 1.00 97.00 319 LEU A C 1
ATOM 2516 O O . LEU A 1 319 ? 11.807 -10.857 -13.895 1.00 97.00 319 LEU A O 1
ATOM 2520 N N . LYS A 1 320 ? 11.425 -10.920 -16.099 1.00 95.81 320 LYS A N 1
ATOM 2521 C CA . LYS A 1 320 ? 12.733 -10.413 -16.529 1.00 95.81 320 LYS A CA 1
ATOM 2522 C C . LYS A 1 320 ? 12.607 -9.045 -17.209 1.00 95.81 320 LYS A C 1
ATOM 2524 O O . LYS A 1 320 ? 13.604 -8.533 -17.707 1.00 95.81 320 LYS A O 1
ATOM 2529 N N . ALA A 1 321 ? 11.407 -8.461 -17.198 1.00 97.25 321 ALA A N 1
ATOM 2530 C CA . ALA A 1 321 ? 11.038 -7.252 -17.919 1.00 97.25 321 ALA A CA 1
ATOM 2531 C C . ALA A 1 321 ? 11.173 -7.370 -19.451 1.00 97.25 321 ALA A C 1
ATOM 2533 O O . ALA A 1 321 ? 11.326 -6.362 -20.141 1.00 97.25 321 ALA A O 1
ATOM 2534 N N . ASN A 1 322 ? 11.070 -8.582 -20.004 1.00 97.25 322 ASN A N 1
ATOM 2535 C CA . ASN A 1 322 ? 10.942 -8.763 -21.448 1.00 97.25 322 ASN A CA 1
ATOM 2536 C C . ASN A 1 322 ? 9.497 -8.508 -21.862 1.00 97.25 322 ASN A C 1
ATOM 2538 O O . ASN A 1 322 ? 8.573 -9.030 -21.236 1.00 97.25 322 ASN A O 1
ATOM 2542 N N . ARG A 1 323 ? 9.297 -7.760 -22.950 1.00 97.94 323 ARG A N 1
ATOM 2543 C CA . ARG A 1 323 ? 7.971 -7.575 -23.541 1.00 97.94 323 ARG A CA 1
ATOM 2544 C C . ARG A 1 323 ? 7.497 -8.886 -24.169 1.00 97.94 323 ARG A C 1
ATOM 2546 O O . ARG A 1 323 ? 8.116 -9.395 -25.098 1.00 97.94 323 ARG A O 1
ATOM 2553 N N . VAL A 1 324 ? 6.387 -9.406 -23.660 1.00 97.69 324 VAL A N 1
ATOM 2554 C CA . VAL A 1 324 ? 5.730 -10.640 -24.111 1.00 97.69 324 VAL A CA 1
ATOM 2555 C C . VAL A 1 324 ? 4.665 -10.343 -25.164 1.00 97.69 324 VAL A C 1
ATOM 2557 O O . VAL A 1 324 ? 4.462 -11.139 -26.075 1.00 97.69 324 VAL A O 1
ATOM 2560 N N . PHE A 1 325 ? 3.984 -9.201 -25.045 1.00 97.25 325 PHE A N 1
ATOM 2561 C CA . PHE A 1 325 ? 2.924 -8.795 -25.965 1.00 97.25 325 PHE A CA 1
ATOM 2562 C C . PHE A 1 325 ? 2.823 -7.267 -26.054 1.00 97.25 325 PHE A C 1
ATOM 2564 O O . PHE A 1 325 ? 3.126 -6.572 -25.084 1.00 97.25 325 PHE A O 1
ATOM 2571 N N . ASP A 1 326 ? 2.389 -6.754 -27.202 1.00 96.88 326 ASP A N 1
ATOM 2572 C CA . ASP A 1 326 ? 2.162 -5.330 -27.467 1.00 96.88 326 ASP A CA 1
ATOM 2573 C C . ASP A 1 326 ? 0.720 -5.160 -27.965 1.00 96.88 326 ASP A C 1
ATOM 2575 O O . ASP A 1 326 ? 0.340 -5.755 -28.973 1.00 96.88 326 ASP A O 1
ATOM 2579 N N . PHE A 1 327 ? -0.091 -4.395 -27.235 1.00 96.06 327 PHE A N 1
ATOM 2580 C CA . PHE A 1 327 ? -1.490 -4.128 -27.580 1.00 96.06 327 PHE A CA 1
ATOM 2581 C C . PHE A 1 327 ? -1.641 -2.953 -28.559 1.00 96.06 327 PHE A C 1
ATOM 2583 O O . PHE A 1 327 ? -2.762 -2.620 -28.940 1.00 96.06 327 PHE A O 1
ATOM 2590 N N . GLY A 1 328 ? -0.538 -2.327 -28.976 1.00 96.31 328 GLY A N 1
ATOM 2591 C CA . GLY A 1 328 ? -0.550 -1.149 -29.829 1.00 96.31 328 GLY A CA 1
ATOM 2592 C C . GLY A 1 328 ? -0.879 0.128 -29.061 1.00 96.31 328 GLY A C 1
ATOM 2593 O O . GLY A 1 328 ? -0.797 0.183 -27.830 1.00 96.31 328 GLY A O 1
ATOM 2594 N N . CYS A 1 329 ? -1.205 1.179 -29.814 1.00 97.31 329 CYS A N 1
ATOM 2595 C CA . CYS A 1 329 ? -1.472 2.506 -29.274 1.00 97.31 329 CYS A CA 1
ATOM 2596 C C . CYS A 1 329 ? -2.939 2.882 -29.446 1.00 97.31 329 CYS A C 1
ATOM 2598 O O . CYS A 1 329 ? -3.430 2.937 -30.567 1.00 97.31 329 CYS A O 1
ATOM 2600 N N . GLU A 1 330 ? -3.605 3.180 -28.337 1.00 96.00 330 GLU A N 1
ATOM 2601 C CA . GLU A 1 330 ? -5.042 3.456 -28.263 1.00 96.00 330 GLU A CA 1
ATOM 2602 C C . GLU A 1 330 ? -5.303 4.528 -27.185 1.00 96.00 330 GLU A C 1
ATOM 2604 O O . GLU A 1 330 ? -4.426 4.794 -26.356 1.00 96.00 330 GLU A O 1
ATOM 2609 N N . PRO A 1 331 ? -6.472 5.189 -27.157 1.00 95.75 331 PRO A N 1
ATOM 2610 C CA . PRO A 1 331 ? -6.795 6.192 -26.141 1.00 95.75 331 PRO A CA 1
ATOM 2611 C C . PRO A 1 331 ? -7.152 5.533 -24.794 1.00 95.75 331 PRO A C 1
ATOM 2613 O O . PRO A 1 331 ? -8.303 5.551 -24.369 1.00 95.75 331 PRO A O 1
ATOM 2616 N N . ARG A 1 332 ? -6.151 4.934 -24.138 1.00 93.94 332 ARG A N 1
ATOM 2617 C CA . ARG A 1 332 ? -6.253 4.210 -22.860 1.00 93.94 332 ARG A CA 1
ATOM 2618 C C . ARG A 1 332 ? -5.424 4.897 -21.777 1.00 93.94 332 ARG A C 1
ATOM 2620 O O . ARG A 1 332 ? -4.390 5.498 -22.068 1.00 93.94 332 ARG A O 1
ATOM 2627 N N . ASN A 1 333 ? -5.833 4.785 -20.525 1.00 95.25 333 ASN A N 1
ATOM 2628 C CA . ASN A 1 333 ? -5.073 5.292 -19.376 1.00 95.25 333 ASN A CA 1
ATOM 2629 C C . ASN A 1 333 ? -5.114 4.351 -18.166 1.00 95.25 333 ASN A C 1
ATOM 2631 O O . ASN A 1 333 ? -4.404 4.583 -17.197 1.00 95.25 333 ASN A O 1
ATOM 2635 N N . GLU A 1 334 ? -5.894 3.275 -18.223 1.00 96.88 334 GLU A N 1
ATOM 2636 C CA . GLU A 1 334 ? -5.988 2.294 -17.152 1.00 96.88 334 GLU A CA 1
ATOM 2637 C C . GLU A 1 334 ? -5.753 0.889 -17.688 1.00 96.88 334 GLU A C 1
ATOM 2639 O O . GLU A 1 334 ? -5.941 0.613 -18.870 1.00 96.88 334 GLU A O 1
ATOM 2644 N N . VAL A 1 335 ? -5.320 -0.014 -16.814 1.00 97.00 335 VAL A N 1
ATOM 2645 C CA . VAL A 1 335 ? -5.317 -1.441 -17.101 1.00 97.00 335 VAL A CA 1
ATOM 2646 C C . VAL A 1 335 ? -5.702 -2.220 -15.857 1.00 97.00 335 VAL A C 1
ATOM 2648 O O . VAL A 1 335 ? -5.200 -1.951 -14.773 1.00 97.00 335 VAL A O 1
ATOM 2651 N N . HIS A 1 336 ? -6.589 -3.197 -16.026 1.00 97.00 336 HIS A N 1
ATOM 2652 C CA . HIS A 1 336 ? -7.054 -4.068 -14.954 1.00 97.00 336 HIS A CA 1
ATOM 2653 C C . HIS A 1 336 ? -7.193 -5.500 -15.460 1.00 97.00 336 HIS A C 1
ATOM 2655 O O . HIS A 1 336 ? -7.952 -5.790 -16.390 1.00 97.00 336 HIS A O 1
ATOM 2661 N N . PHE A 1 337 ? -6.501 -6.429 -14.816 1.00 96.62 337 PHE A N 1
ATOM 2662 C CA . PHE A 1 337 ? -6.747 -7.850 -14.961 1.00 96.62 337 PHE A CA 1
ATOM 2663 C C . PHE A 1 337 ? -7.956 -8.245 -14.130 1.00 96.62 337 PHE A C 1
ATOM 2665 O O . PHE A 1 337 ? -8.085 -7.926 -12.945 1.00 96.62 337 PHE A O 1
ATOM 2672 N N . ASN A 1 338 ? -8.836 -9.047 -14.723 1.00 95.00 338 ASN A N 1
ATOM 2673 C CA . ASN A 1 338 ? -9.847 -9.701 -13.915 1.00 95.00 338 ASN A CA 1
ATOM 2674 C C . ASN A 1 338 ? -9.192 -10.710 -12.948 1.00 95.00 338 ASN A C 1
ATOM 2676 O O . ASN A 1 338 ? -8.078 -11.192 -13.150 1.00 95.00 338 ASN A O 1
ATOM 2680 N N . ARG A 1 339 ? -9.931 -11.120 -11.912 1.00 91.75 339 ARG A N 1
ATOM 2681 C CA . ARG A 1 339 ? -9.428 -12.037 -10.870 1.00 91.75 339 ARG A CA 1
ATOM 2682 C C . ARG A 1 339 ? -8.857 -13.363 -11.401 1.00 91.75 339 ARG A C 1
ATOM 2684 O O . ARG A 1 339 ? -8.013 -13.962 -10.733 1.00 91.75 339 ARG A O 1
ATOM 2691 N N . PHE A 1 340 ? -9.346 -13.843 -12.543 1.00 93.81 340 PHE A N 1
ATOM 2692 C CA . PHE A 1 340 ? -8.921 -15.107 -13.151 1.00 93.81 340 PHE A CA 1
ATOM 2693 C C . PHE A 1 340 ? -7.745 -14.945 -14.127 1.00 93.81 340 PHE A C 1
ATOM 2695 O O . PHE A 1 340 ? -7.120 -15.942 -14.473 1.00 93.81 340 PHE A O 1
ATOM 2702 N N . GLY A 1 341 ? -7.431 -13.715 -14.543 1.00 92.12 341 GLY A N 1
ATOM 2703 C CA . GLY A 1 341 ? -6.344 -13.392 -15.466 1.00 92.12 341 GLY A CA 1
ATOM 2704 C C . GLY A 1 341 ? -6.638 -13.699 -16.935 1.00 92.12 341 GLY A C 1
ATOM 2705 O O . GLY A 1 341 ? -5.763 -13.576 -17.781 1.00 92.12 341 GLY A O 1
ATOM 2706 N N . ASN A 1 342 ? -7.863 -14.108 -17.261 1.00 93.75 342 ASN A N 1
ATOM 2707 C CA . ASN A 1 342 ? -8.261 -14.436 -18.629 1.00 93.75 342 ASN A CA 1
ATOM 2708 C C . ASN A 1 342 ? -8.884 -13.253 -19.385 1.00 93.75 342 ASN A C 1
ATOM 2710 O O . ASN A 1 342 ? -9.112 -13.369 -20.585 1.00 93.75 342 ASN A O 1
ATOM 2714 N N . TYR A 1 343 ? -9.159 -12.142 -18.698 1.00 93.69 343 TYR A N 1
ATOM 2715 C CA . TYR A 1 343 ? -9.595 -10.892 -19.310 1.00 93.69 343 TYR A CA 1
ATOM 2716 C C . TYR A 1 343 ? -8.744 -9.732 -18.804 1.00 93.69 343 TYR A C 1
ATOM 2718 O O . TYR A 1 343 ? -8.407 -9.668 -17.618 1.00 93.69 343 TYR A O 1
ATOM 2726 N N . ILE A 1 344 ? -8.452 -8.815 -19.719 1.00 93.00 344 ILE A N 1
ATOM 2727 C CA . ILE A 1 344 ? -7.817 -7.531 -19.455 1.00 93.00 344 ILE A CA 1
ATOM 2728 C C . ILE A 1 344 ? -8.787 -6.436 -19.899 1.00 93.00 344 ILE A C 1
ATOM 2730 O O . ILE A 1 344 ? -9.360 -6.516 -20.987 1.00 93.00 344 ILE A O 1
ATOM 2734 N N . LEU A 1 345 ? -9.017 -5.464 -19.026 1.00 92.75 345 LEU A N 1
ATOM 2735 C CA . LEU A 1 345 ? -9.724 -4.229 -19.331 1.00 92.75 345 LEU A CA 1
ATOM 2736 C C . LEU A 1 345 ? -8.665 -3.141 -19.449 1.00 92.75 345 LEU A C 1
ATOM 2738 O O . LEU A 1 345 ? -7.878 -2.982 -18.519 1.00 92.75 345 LEU A O 1
ATOM 2742 N N . SER A 1 346 ? -8.626 -2.432 -20.572 1.00 84.81 346 SER A N 1
ATOM 2743 C CA . SER A 1 346 ? -7.742 -1.284 -20.762 1.00 84.81 346 SER A CA 1
ATOM 2744 C C . SER A 1 346 ? -8.357 -0.223 -21.643 1.00 84.81 346 SER A C 1
ATOM 2746 O O . SER A 1 346 ? -9.178 -0.601 -22.513 1.00 84.81 346 SER A O 1
#

Radius of gyration: 22.74 Å; chains: 1; bounding box: 58×76×56 Å

Secondary structure (DSSP, 8-state):
-------------HHHHHHHTTSEEEEEE-SSEEEEEE-SSS-EEEEEEE-GGGTTT--EEE-TTSSEEEEESSSEEEEETTTTEEEEEES----SEEEE-TTSSEEEEE------TT--S----EEEEETTT--EEEEE----STT---EE-TTSS-EEEEETTEEEEEBTTBSSS-SEEEE-TTEEEEEE--SSSSEEEEEEE---SSS-EEEEEEEE-SSS---EEEEEEE--SEEEEEE-TTSSEEEEEEEESS-TTSS-TT-EEEEEEEETTS-EEE----S-S-EEEEEE-TTSSEEEEEESSSSEEEEEEETT--EEEEEEEES----EE-TTSS-EE-

Foldseek 3Di:
DDDDPDDDDPDDDVVNVVLQQQQFDDWDQDQFKIWTWGDDPDTDTNDIDGANCSVVPKDKDAQPVNQWIWIAGCWIWIAGSSRRDTQETHRDRQFNDWDAALVRQKIKTFHAFDDDPPDPDRDFGIWIAGSVPNDTDDTHRDHDPVQRDWHAENVRQWIWGDDQQKIFICGSVDPPDGLDIDGDAQFDDKDKFYADDQIKMWTWHPDDPVFAIKIWIWTDDSVDDTDTQEMDGDHAPDWDWDHANHRFKIKIWGWDCADPVNPDNRTAIWIWMDGSNHDTGTQDDPADAHWLEKDAQNVRFKIWTFGYDPLTWIFMAGNNNDTPGTPDGHRDRYWDADNNSPDIDD

InterPro domains:
  IPR011387 Translation initiation factor 2A [PTHR13227] (26-345)
  IPR013979 Translation initiation factor, beta propellor-like domain [PF08662] (234-345)
  IPR015943 WD40/YVTN repeat-like-containing domain superfamily [G3DSA:2.130.10.10] (13-166)